Protein 3KHI (pdb70)

Secondary structure (DSSP, 8-state):
---HHHHH-SGGGTT--HHHHHHHH--HHHHHH-EEEE-TT----HHHHHHH---SGGGTTT-GGGGTT-SEEEEESS---HHHHHHHT---SPEEEEHHHHHHHTSSSS--HHHHHHHHHHHTTTSPPP-S--S--GGGHHHHHHHHHH--HHHHHHHHH-TTT-SS-GGGGS-HHHHHHHHHHHHHH-HHHHTTT-HHHHHHHHHHHT--HHHHTT-

Nearest PDB structures (foldseek):
  3khi-assembly1_A  TM=1.002E+00  e=1.077E-37  Klebsiella pneumoniae subsp. pneumoniae MGH 78578
  3dl1-assembly1_A  TM=9.774E-01  e=3.745E-32  Klebsiella pneumoniae subsp. pneumoniae MGH 78578

Sequence (219 aa):
AEPWEQALAIPVLAHLSSTTEQHKLTQAARFLQQKRLVALQGLELTPLHQQARIALFCLPVLELGIEEWLDDGFHEVLIYPAPFGLVHNQRVVQQQGPVVLNWLDIQDSFDDASGFNLVVHEVAHKLDTRNGDRASGVPLIPLREVAGWEHDLHAANNIQDEIDLVGESSAASIDAYAATDPAECFAVLSEYFFSSSAPELFAPRFPALWQQRFCHHFYRQDPLARRRE

Foldseek 3Di:
DAPLVVLCPFALNVLQDPVLSVLLQVLVVLVVQAEEAEDDPDDADPSRSSNLSLLCVLCSVPDPVLVQLERYEYEYQDDPVPVVVVVLQPASYHHYYYDVQCVVLRHLDLGHVSLLSSLSHQQCVVVDGQALDGDDDPVCPVVLNVLLLVVVVQVVQCVPPNQVPGLFHSQLNVHNSNVSSSVSSCQSRPVVSVCVVRVVNNVVSCVVSVHRNVVSVVD

CATH classification: 1.10.472.150 (+1 more: 3.40.390.10)

Structure (mmCIF, N/CA/C/O backbone):
data_3KHI
#
_entry.id   3KHI
#
_cell.length_a   131.190
_cell.length_b   131.190
_cell.length_c   37.120
_cell.angle_alpha   90.000
_cell.angle_beta   90.000
_cell.angle_gamma   90.000
#
_symmetry.space_group_name_H-M   'P 41 21 2'
#
loop_
_entity.id
_entity.type
_entity.pdbx_description
1 polymer 'Putative Metal-dependent Hydrolase'
2 non-polymer 'ZINC ION'
3 non-polymer 'CHLORIDE ION'
4 non-polymer 1,2-ETHANEDIOL
5 water water
#
loop_
_atom_site.group_PDB
_atom_site.id
_atom_site.type_symbol
_atom_site.label_atom_id
_atom_site.label_alt_id
_atom_site.label_comp_id
_atom_site.label_asym_id
_atom_site.label_entity_id
_atom_site.label_seq_id
_atom_site.pdbx_PDB_ins_code
_atom_site.Cartn_x
_atom_site.Cartn_y
_atom_site.Cartn_z
_atom_site.occupancy
_atom_site.B_iso_or_equiv
_atom_site.auth_seq_id
_atom_site.auth_comp_id
_atom_site.auth_asym_id
_atom_site.auth_atom_id
_atom_site.pdbx_PDB_model_num
ATOM 1 N N . ALA A 1 17 ? -37.691 56.272 11.590 1.00 47.39 16 ALA A N 1
ATOM 2 C CA . ALA A 1 17 ? -38.008 56.639 10.181 1.00 46.85 16 ALA A CA 1
ATOM 3 C C . ALA A 1 17 ? -36.800 56.348 9.287 1.00 46.19 16 ALA A C 1
ATOM 4 O O . ALA A 1 17 ? -36.729 55.271 8.703 1.00 49.33 16 ALA A O 1
ATOM 6 N N . GLU A 1 18 ? -35.837 57.263 9.192 1.00 44.14 17 GLU A N 1
ATOM 7 C CA . GLU A 1 18 ? -34.703 57.077 8.265 1.00 41.81 17 GLU A CA 1
ATOM 8 C C . GLU A 1 18 ? -33.601 56.175 8.849 1.00 40.10 17 GLU A C 1
ATOM 9 O O . GLU A 1 18 ? -33.314 56.237 10.040 1.00 40.22 17 GLU A O 1
ATOM 19 N N . PRO A 1 20 ? -29.751 55.317 9.650 1.00 31.17 19 PRO A N 1
ATOM 20 C CA . PRO A 1 20 ? -28.696 56.272 9.980 1.00 29.81 19 PRO A CA 1
ATOM 21 C C . PRO A 1 20 ? -27.481 56.108 9.069 1.00 28.35 19 PRO A C 1
ATOM 22 O O . PRO A 1 20 ? -26.396 55.735 9.524 1.00 29.70 19 PRO A O 1
ATOM 26 N N . TRP A 1 21 ? -27.650 56.383 7.782 1.00 26.93 20 TRP A N 1
ATOM 27 C CA . TRP A 1 21 ? -26.579 56.095 6.817 1.00 26.02 20 TRP A CA 1
ATOM 28 C C . TRP A 1 21 ? -25.279 56.880 7.075 1.00 26.88 20 TRP A C 1
ATOM 29 O O . TRP A 1 21 ? -24.174 56.337 6.928 1.00 24.00 20 TRP A O 1
ATOM 40 N N . GLU A 1 22 ? -25.398 58.164 7.440 1.00 27.01 21 GLU A N 1
ATOM 41 C CA . GLU A 1 22 ? -24.195 59.005 7.560 1.00 27.94 21 GLU A CA 1
ATOM 42 C C . GLU A 1 22 ? -23.313 58.471 8.676 1.00 28.57 21 GLU A C 1
ATOM 43 O O . GLU A 1 22 ? -22.108 58.268 8.489 1.00 26.72 21 GLU A O 1
ATOM 49 N N . GLN A 1 23 ? -23.940 58.207 9.823 1.00 29.73 22 GLN A N 1
ATOM 50 C CA . GLN A 1 23 ? -23.269 57.594 10.958 1.00 30.49 22 GLN A CA 1
ATOM 51 C C . GLN A 1 23 ? -22.709 56.222 10.581 1.00 30.25 22 GLN A C 1
ATOM 52 O O . GLN A 1 23 ? -21.577 55.900 10.918 1.00 31.80 22 GLN A O 1
ATOM 58 N N . ALA A 1 24 ? -23.489 55.419 9.857 1.00 29.77 23 ALA A N 1
ATOM 59 C CA . ALA A 1 24 ? -23.055 54.081 9.440 1.00 26.47 23 ALA A CA 1
ATOM 60 C C . ALA A 1 24 ? -21.709 54.132 8.733 1.00 27.52 23 ALA A C 1
ATOM 61 O O . ALA A 1 24 ? -20.841 53.295 8.995 1.00 27.50 23 ALA A O 1
ATOM 63 N N . LEU A 1 25 ? -21.527 55.139 7.867 1.00 27.59 24 LEU A N 1
ATOM 64 C CA . LEU A 1 25 ? -20.295 55.294 7.082 1.00 28.55 24 LEU A CA 1
ATOM 65 C C . LEU A 1 25 ? -19.046 55.556 7.917 1.00 27.22 24 LEU A C 1
ATOM 66 O O . LEU A 1 25 ? -17.930 55.321 7.445 1.00 24.47 24 LEU A O 1
ATOM 71 N N . ALA A 1 26 ? -19.230 56.051 9.142 1.00 26.94 25 ALA A N 1
ATOM 72 C CA . ALA A 1 26 ? -18.104 56.505 9.963 1.00 28.52 25 ALA A CA 1
ATOM 73 C C . ALA A 1 26 ? -17.438 55.363 10.709 1.00 29.10 25 ALA A C 1
ATOM 74 O O . ALA A 1 26 ? -17.498 55.319 11.934 1.00 29.55 25 ALA A O 1
ATOM 76 N N . ILE A 1 27 ? -16.824 54.451 9.951 1.00 27.01 26 ILE A N 1
ATOM 77 C CA . ILE A 1 27 ? -16.028 53.360 10.475 1.00 26.03 26 ILE A CA 1
ATOM 78 C C . ILE A 1 27 ? -14.763 53.266 9.628 1.00 27.81 26 ILE A C 1
ATOM 79 O O . ILE A 1 27 ? -14.782 53.608 8.443 1.00 26.58 26 ILE A O 1
ATOM 84 N N . PRO A 1 28 ? -13.646 52.798 10.224 1.00 29.44 27 PRO A N 1
ATOM 85 C CA . PRO A 1 28 ? -12.335 52.828 9.576 1.00 31.00 27 PRO A CA 1
ATOM 86 C C . PRO A 1 28 ? -12.255 52.190 8.200 1.00 31.66 27 PRO A C 1
ATOM 87 O O . PRO A 1 28 ? -11.599 52.735 7.311 1.00 28.54 27 PRO A O 1
ATOM 91 N N . VAL A 1 29 ? -12.891 51.035 8.011 1.00 31.40 28 VAL A N 1
ATOM 92 C CA . VAL A 1 29 ? -12.772 50.342 6.723 1.00 29.16 28 VAL A CA 1
ATOM 93 C C . VAL A 1 29 ? -13.383 51.141 5.565 1.00 27.52 28 VAL A C 1
ATOM 94 O O . VAL A 1 29 ? -13.040 50.920 4.393 1.00 27.69 28 VAL A O 1
ATOM 98 N N . LEU A 1 30 ? -14.287 52.053 5.893 1.00 27.09 29 LEU A N 1
ATOM 99 C CA . LEU A 1 30 ? -14.984 52.863 4.888 1.00 27.67 29 LEU A CA 1
ATOM 100 C C . LEU A 1 30 ? -14.426 54.295 4.821 1.00 29.36 29 LEU A C 1
ATOM 101 O O . LEU A 1 30 ? -14.855 55.083 3.992 1.00 27.92 29 LEU A O 1
ATOM 106 N N . ALA A 1 31 ? -13.441 54.602 5.659 1.00 29.64 30 ALA A N 1
ATOM 107 C CA . ALA A 1 31 ? -13.036 55.992 5.905 1.00 30.54 30 ALA A CA 1
ATOM 108 C C . ALA A 1 31 ? -12.363 56.682 4.720 1.00 29.64 30 ALA A C 1
ATOM 109 O O . ALA A 1 31 ? -12.284 57.891 4.700 1.00 31.47 30 ALA A O 1
ATOM 111 N N . HIS A 1 32 ? -11.848 55.928 3.755 1.00 29.63 31 HIS A N 1
ATOM 112 C CA . HIS A 1 32 ? -11.145 56.543 2.641 1.00 29.49 31 HIS A CA 1
ATOM 113 C C . HIS A 1 32 ? -11.967 56.632 1.364 1.00 27.31 31 HIS A C 1
ATOM 114 O O . HIS A 1 32 ? -11.453 57.057 0.352 1.00 24.72 31 HIS A O 1
ATOM 121 N N . LEU A 1 33 ? -13.229 56.211 1.395 1.00 26.66 32 LEU A N 1
ATOM 122 C CA . LEU A 1 33 ? -14.110 56.391 0.248 1.00 25.95 32 LEU A CA 1
ATOM 123 C C . LEU A 1 33 ? -14.300 57.889 -0.016 1.00 26.55 32 LEU A C 1
ATOM 124 O O . LEU A 1 33 ? -14.450 58.676 0.925 1.00 25.77 32 LEU A O 1
ATOM 129 N N . SER A 1 34 ? -14.330 58.277 -1.288 1.00 25.39 33 SER A N 1
ATOM 130 C CA . SER A 1 34 ? -14.665 59.661 -1.661 1.00 24.75 33 SER A CA 1
ATOM 131 C C . SER A 1 34 ? -16.144 59.927 -1.329 1.00 24.62 33 SER A C 1
ATOM 132 O O . SER A 1 34 ? -16.920 58.993 -1.130 1.00 22.36 33 SER A O 1
ATOM 135 N N . SER A 1 35 ? -16.539 61.191 -1.260 1.00 24.45 34 SER A N 1
ATOM 136 C CA . SER A 1 35 ? -17.961 61.515 -1.040 1.00 24.25 34 SER A CA 1
ATOM 137 C C . SER A 1 35 ? -18.840 60.863 -2.127 1.00 23.67 34 SER A C 1
ATOM 138 O O . SER A 1 35 ? -19.903 60.354 -1.807 1.00 22.33 34 SER A O 1
ATOM 141 N N . THR A 1 36 ? -18.408 60.871 -3.397 1.00 22.15 35 THR A N 1
ATOM 142 C CA A THR A 1 36 ? -19.117 60.140 -4.465 0.50 23.55 35 THR A CA 1
ATOM 143 C CA B THR A 1 36 ? -19.191 60.178 -4.425 0.50 23.44 35 THR A CA 1
ATOM 144 C C . THR A 1 36 ? -19.301 58.663 -4.094 1.00 23.04 35 THR A C 1
ATOM 145 O O . THR A 1 36 ? -20.389 58.101 -4.174 1.00 21.35 35 THR A O 1
ATOM 152 N N . GLU A 1 37 ? -18.208 58.025 -3.688 1.00 22.02 36 GLU A N 1
ATOM 153 C CA . GLU A 1 37 ? -18.248 56.601 -3.326 1.00 22.81 36 GLU A CA 1
ATOM 154 C C . GLU A 1 37 ? -19.155 56.317 -2.126 1.00 22.75 36 GLU A C 1
ATOM 155 O O . GLU A 1 37 ? -19.910 55.338 -2.127 1.00 22.29 36 GLU A O 1
ATOM 161 N N . GLN A 1 38 ? -19.112 57.195 -1.131 1.00 24.35 37 GLN A N 1
ATOM 162 C CA . GLN A 1 38 ? -19.972 57.063 0.031 1.00 24.45 37 GLN A CA 1
ATOM 163 C C . GLN A 1 38 ? -21.440 57.141 -0.331 1.00 25.18 37 GLN A C 1
ATOM 164 O O . GLN A 1 38 ? -22.260 56.365 0.209 1.00 23.51 37 GLN A O 1
ATOM 170 N N . HIS A 1 39 ? -21.791 58.064 -1.225 1.00 26.03 38 HIS A N 1
ATOM 171 C CA . HIS A 1 39 ? -23.195 58.187 -1.622 1.00 25.73 38 HIS A CA 1
ATOM 172 C C . HIS A 1 39 ? -23.643 57.012 -2.503 1.00 24.84 38 HIS A C 1
ATOM 173 O O . HIS A 1 39 ? -24.762 56.523 -2.365 1.00 24.03 38 HIS A O 1
ATOM 180 N N . LYS A 1 40 ? -22.764 56.545 -3.383 1.00 23.02 39 LYS A N 1
ATOM 181 C CA . LYS A 1 40 ? -23.062 55.373 -4.193 1.00 23.57 39 LYS A CA 1
ATOM 182 C C . LYS A 1 40 ? -23.169 54.097 -3.326 1.00 24.10 39 LYS A C 1
ATOM 183 O O . LYS A 1 40 ? -24.076 53.288 -3.510 1.00 21.67 39 LYS A O 1
ATOM 189 N N . LEU A 1 41 ? -22.281 53.943 -2.349 1.00 23.29 40 LEU A N 1
ATOM 190 C CA . LEU A 1 41 ? -22.341 52.810 -1.458 1.00 21.73 40 LEU A CA 1
ATOM 191 C C . LEU A 1 41 ? -23.656 52.815 -0.677 1.00 22.50 40 LEU A C 1
ATOM 192 O O . LEU A 1 41 ? -24.265 51.763 -0.484 1.00 22.58 40 LEU A O 1
ATOM 197 N N . THR A 1 42 ? -24.094 54.001 -0.249 1.00 22.38 41 THR A N 1
ATOM 198 C CA . THR A 1 42 ? -25.351 54.152 0.494 1.00 22.26 41 THR A CA 1
ATOM 199 C C . THR A 1 42 ? -26.565 53.713 -0.342 1.00 24.13 41 THR A C 1
ATOM 200 O O . THR A 1 42 ? -27.420 52.983 0.137 1.00 21.68 41 THR A O 1
ATOM 204 N N . GLN A 1 43 ? -26.625 54.123 -1.598 1.00 23.52 42 GLN A N 1
ATOM 205 C CA . GLN A 1 43 ? -27.705 53.665 -2.468 1.00 24.01 42 GLN A CA 1
ATOM 206 C C . GLN A 1 43 ? -27.712 52.145 -2.642 1.00 22.92 42 GLN A C 1
ATOM 207 O O . GLN A 1 43 ? -28.765 51.515 -2.571 1.00 22.08 42 GLN A O 1
ATOM 221 N N . ALA A 1 45 ? -26.411 49.911 -0.644 1.00 20.98 44 ALA A N 1
ATOM 222 C CA . ALA A 1 45 ? -26.694 49.247 0.629 1.00 20.42 44 ALA A CA 1
ATOM 223 C C . ALA A 1 45 ? -28.201 49.299 0.932 1.00 21.90 44 ALA A C 1
ATOM 224 O O . ALA A 1 45 ? -28.780 48.314 1.428 1.00 20.18 44 ALA A O 1
ATOM 226 N N . ALA A 1 46 ? -28.836 50.431 0.605 1.00 21.89 45 ALA A N 1
ATOM 227 C CA . ALA A 1 46 ? -30.293 50.576 0.715 1.00 21.29 45 ALA A CA 1
ATOM 228 C C . ALA A 1 46 ? -31.015 49.545 -0.169 1.00 20.50 45 ALA A C 1
ATOM 229 O O . ALA A 1 46 ? -31.996 48.920 0.248 1.00 19.97 45 ALA A O 1
ATOM 231 N N . ARG A 1 47 ? -30.533 49.368 -1.390 1.00 21.32 46 ARG A N 1
ATOM 232 C CA . ARG A 1 47 ? -31.110 48.374 -2.292 1.00 23.13 46 ARG A CA 1
ATOM 233 C C . ARG A 1 47 ? -30.890 46.950 -1.761 1.00 22.70 46 ARG A C 1
ATOM 234 O O . ARG A 1 47 ? -31.763 46.099 -1.850 1.00 23.28 46 ARG A O 1
ATOM 242 N N . PHE A 1 48 ? -29.703 46.706 -1.228 1.00 20.47 47 PHE A N 1
ATOM 243 C CA . PHE A 1 48 ? -29.381 45.433 -0.595 1.00 20.75 47 PHE A CA 1
ATOM 244 C C . PHE A 1 48 ? -30.432 45.068 0.451 1.00 22.58 47 PHE A C 1
ATOM 245 O O . PHE A 1 48 ? -30.975 43.950 0.461 1.00 23.33 47 PHE A O 1
ATOM 253 N N . LEU A 1 49 ? -30.718 46.013 1.331 1.00 22.41 48 LEU A N 1
ATOM 254 C CA . LEU A 1 49 ? -31.679 45.768 2.406 1.00 23.06 48 LEU A CA 1
ATOM 255 C C . LEU A 1 49 ? -33.114 45.587 1.893 1.00 26.19 48 LEU A C 1
ATOM 256 O O . LEU A 1 49 ? -33.907 44.890 2.524 1.00 21.87 48 LEU A O 1
ATOM 261 N N . GLN A 1 50 ? -33.427 46.176 0.736 1.00 24.10 49 GLN A N 1
ATOM 262 C CA . GLN A 1 50 ? -34.706 45.945 0.076 1.00 26.01 49 GLN A CA 1
ATOM 263 C C . GLN A 1 50 ? -34.798 44.528 -0.440 1.00 25.99 49 GLN A C 1
ATOM 264 O O . GLN A 1 50 ? -35.853 43.946 -0.411 1.00 26.14 49 GLN A O 1
ATOM 270 N N . GLN A 1 51 ? -33.688 43.998 -0.934 1.00 23.93 50 GLN A N 1
ATOM 271 C CA . GLN A 1 51 ? -33.659 42.734 -1.647 1.00 25.26 50 GLN A CA 1
ATOM 272 C C . GLN A 1 51 ? -33.274 41.531 -0.781 1.00 27.08 50 GLN A C 1
ATOM 273 O O . GLN A 1 51 ? -33.553 40.399 -1.143 1.00 26.27 50 GLN A O 1
ATOM 279 N N . LYS A 1 52 ? -32.583 41.757 0.324 1.00 25.18 51 LYS A N 1
ATOM 280 C CA . LYS A 1 52 ? -32.108 40.643 1.154 1.00 24.44 51 LYS A CA 1
ATOM 281 C C . LYS A 1 52 ? -32.476 40.855 2.617 1.00 24.29 51 LYS A C 1
ATOM 282 O O . LYS A 1 52 ? -32.628 41.988 3.073 1.00 29.38 51 LYS A O 1
ATOM 288 N N . ARG A 1 53 ? -32.609 39.771 3.364 1.00 23.73 52 ARG A N 1
ATOM 289 C CA . ARG A 1 53 ? -32.875 39.871 4.795 1.00 25.72 52 ARG A CA 1
ATOM 290 C C . ARG A 1 53 ? -31.625 39.588 5.573 1.00 23.89 52 ARG A C 1
ATOM 291 O O . ARG A 1 53 ? -30.863 38.673 5.225 1.00 22.63 52 ARG A O 1
ATOM 299 N N . LEU A 1 54 ? -31.435 40.354 6.635 1.00 23.15 53 LEU A N 1
ATOM 300 C CA . LEU A 1 54 ? -30.417 40.075 7.634 1.00 23.70 53 LEU A CA 1
ATOM 301 C C . LEU A 1 54 ? -31.152 39.379 8.768 1.00 25.15 53 LEU A C 1
ATOM 302 O O . LEU A 1 54 ? -32.060 39.965 9.364 1.00 28.71 53 LEU A O 1
ATOM 307 N N . VAL A 1 55 ? -30.826 38.116 9.028 1.00 21.54 54 VAL A N 1
ATOM 308 C CA . VAL A 1 55 ? -31.576 37.347 10.027 1.00 19.88 54 VAL A CA 1
ATOM 309 C C . VAL A 1 55 ? -30.690 37.155 11.254 1.00 20.38 54 VAL A C 1
ATOM 310 O O . VAL A 1 55 ? -29.721 36.396 11.214 1.00 20.83 54 VAL A O 1
ATOM 314 N N . ALA A 1 56 ? -31.016 37.868 12.317 1.00 19.94 55 ALA A N 1
ATOM 315 C CA . ALA A 1 56 ? -30.256 37.814 13.563 1.00 21.31 55 ALA A CA 1
ATOM 316 C C . ALA A 1 56 ? -30.804 36.675 14.382 1.00 20.62 55 ALA A C 1
ATOM 317 O O . ALA A 1 56 ? -32.013 36.573 14.570 1.00 24.36 55 ALA A O 1
ATOM 319 N N . LEU A 1 57 ? -29.923 35.818 14.882 1.00 16.98 56 LEU A N 1
ATOM 320 C CA . LEU A 1 57 ? -30.331 34.588 15.510 1.00 16.71 56 LEU A CA 1
ATOM 321 C C . LEU A 1 57 ? -29.960 34.520 16.976 1.00 18.94 56 LEU A C 1
ATOM 322 O O . LEU A 1 57 ? -29.083 35.265 17.435 1.00 17.86 56 LEU A O 1
ATOM 327 N N . GLN A 1 58 ? -30.600 33.584 17.668 1.00 18.73 57 GLN A N 1
ATOM 328 C CA . GLN A 1 58 ? -30.267 33.185 19.047 1.00 21.48 57 GLN A CA 1
ATOM 329 C C . GLN A 1 58 ? -30.367 34.373 20.013 1.00 25.33 57 GLN A C 1
ATOM 330 O O . GLN A 1 58 ? -29.557 34.489 20.929 1.00 25.89 57 GLN A O 1
ATOM 336 N N . GLY A 1 59 ? -31.358 35.238 19.815 1.00 24.01 58 GLY A N 1
ATOM 337 C CA . GLY A 1 59 ? -31.528 36.413 20.652 1.00 25.78 58 GLY A CA 1
ATOM 338 C C . GLY A 1 59 ? -30.744 37.645 20.239 1.00 25.35 58 GLY A C 1
ATOM 339 O O . GLY A 1 59 ? -30.883 38.692 20.853 1.00 28.12 58 GLY A O 1
ATOM 340 N N . LEU A 1 60 ? -29.901 37.554 19.225 1.00 24.05 59 LEU A N 1
ATOM 341 C CA . LEU A 1 60 ? -29.175 38.728 18.793 1.00 23.01 59 LEU A CA 1
ATOM 342 C C . LEU A 1 60 ? -30.162 39.786 18.278 1.00 24.63 59 LEU A C 1
ATOM 343 O O . LEU A 1 60 ? -31.094 39.471 17.560 1.00 25.35 59 LEU A O 1
ATOM 348 N N . GLU A 1 61 ? -29.933 41.036 18.666 1.00 26.43 60 GLU A N 1
ATOM 349 C CA . GLU A 1 61 ? -30.701 42.185 18.215 1.00 28.69 60 GLU A CA 1
ATOM 350 C C . GLU A 1 61 ? -29.756 43.168 17.514 1.00 28.46 60 GLU A C 1
ATOM 351 O O . GLU A 1 61 ? -28.807 43.660 18.106 1.00 30.83 60 GLU A O 1
ATOM 354 N N . LEU A 1 62 ? -30.023 43.435 16.249 1.00 28.86 61 LEU A N 1
ATOM 355 C CA . LEU A 1 62 ? -29.227 44.358 15.462 1.00 29.16 61 LEU A CA 1
ATOM 356 C C . LEU A 1 62 ? -29.997 45.668 15.316 1.00 29.13 61 LEU A C 1
ATOM 357 O O . LEU A 1 62 ? -31.130 45.662 14.863 1.00 30.85 61 LEU A O 1
ATOM 362 N N . THR A 1 63 ? -29.365 46.781 15.674 1.00 28.06 62 THR A N 1
ATOM 363 C CA . THR A 1 63 ? -29.954 48.115 15.495 1.00 28.84 62 THR A CA 1
ATOM 364 C C . THR A 1 63 ? -29.938 48.548 14.023 1.00 27.71 62 THR A C 1
ATOM 365 O O . THR A 1 63 ? -29.210 47.979 13.200 1.00 27.11 62 THR A O 1
ATOM 369 N N . PRO A 1 64 ? -30.718 49.579 13.685 1.00 28.34 63 PRO A N 1
ATOM 370 C CA . PRO A 1 64 ? -30.606 50.129 12.345 1.00 27.21 63 PRO A CA 1
ATOM 371 C C . PRO A 1 64 ? -29.177 50.481 11.967 1.00 26.32 63 PRO A C 1
ATOM 372 O O . PRO A 1 64 ? -28.775 50.237 10.836 1.00 26.21 63 PRO A O 1
ATOM 376 N N . LEU A 1 65 ? -28.406 51.040 12.900 1.00 25.26 64 LEU A N 1
ATOM 377 C CA . LEU A 1 65 ? -27.005 51.345 12.613 1.00 24.97 64 LEU A CA 1
ATOM 378 C C . LEU A 1 65 ? -26.235 50.085 12.231 1.00 25.04 64 LEU A C 1
ATOM 379 O O . LEU A 1 65 ? -25.482 50.077 11.252 1.00 23.33 64 LEU A O 1
ATOM 384 N N . HIS A 1 66 ? -26.418 49.016 13.004 1.00 24.51 65 HIS A N 1
ATOM 385 C CA . HIS A 1 66 ? -25.718 47.767 12.720 1.00 24.01 65 HIS A CA 1
ATOM 386 C C . HIS A 1 66 ? -26.121 47.210 11.337 1.00 23.28 65 HIS A C 1
ATOM 387 O O . HIS A 1 66 ? -25.266 46.763 10.560 1.00 22.08 65 HIS A O 1
ATOM 394 N N . GLN A 1 67 ? -27.425 47.233 11.067 1.00 21.01 66 GLN A N 1
ATOM 395 C CA A GLN A 1 67 ? -27.990 46.729 9.808 0.50 22.41 66 GLN A CA 1
ATOM 396 C CA B GLN A 1 67 ? -27.954 46.710 9.809 0.50 22.36 66 GLN A CA 1
ATOM 397 C C . GLN A 1 67 ? -27.416 47.500 8.630 1.00 22.05 66 GLN A C 1
ATOM 398 O O . GLN A 1 67 ? -27.045 46.910 7.627 1.00 20.69 66 GLN A O 1
ATOM 409 N N . ALA A 1 68 ? -27.350 48.830 8.780 1.00 22.23 67 ALA A N 1
ATOM 410 C CA . ALA A 1 68 ? -26.806 49.716 7.746 1.00 22.25 67 ALA A CA 1
ATOM 411 C C . ALA A 1 68 ? -25.344 49.414 7.452 1.00 22.18 67 ALA A C 1
ATOM 412 O O . ALA A 1 68 ? -24.912 49.305 6.281 1.00 20.51 67 ALA A O 1
ATOM 414 N N . ARG A 1 69 ? -24.572 49.240 8.519 1.00 22.89 68 ARG A N 1
ATOM 415 C CA . ARG A 1 69 ? -23.165 48.919 8.366 1.00 20.86 68 ARG A CA 1
ATOM 416 C C . ARG A 1 69 ? -22.934 47.561 7.736 1.00 22.75 68 ARG A C 1
ATOM 417 O O . ARG A 1 69 ? -22.049 47.413 6.916 1.00 21.46 68 ARG A O 1
ATOM 425 N N . ILE A 1 70 ? -23.711 46.566 8.151 1.00 21.52 69 ILE A N 1
ATOM 426 C CA . ILE A 1 70 ? -23.565 45.249 7.563 1.00 20.96 69 ILE A CA 1
ATOM 427 C C . ILE A 1 70 ? -23.853 45.323 6.043 1.00 20.57 69 ILE A C 1
ATOM 428 O O . ILE A 1 70 ? -23.103 44.768 5.238 1.00 18.48 69 ILE A O 1
ATOM 433 N N . ALA A 1 71 ? -24.932 46.008 5.659 1.00 19.57 70 ALA A N 1
ATOM 434 C CA . ALA A 1 71 ? -25.253 46.187 4.233 1.00 18.82 70 ALA A CA 1
ATOM 435 C C . ALA A 1 71 ? -24.127 46.851 3.451 1.00 20.00 70 ALA A C 1
ATOM 436 O O . ALA A 1 71 ? -23.764 46.445 2.319 1.00 19.96 70 ALA A O 1
ATOM 446 N N . LEU A 1 73 ? -20.958 46.852 4.216 1.00 20.35 72 LEU A N 1
ATOM 447 C CA . LEU A 1 73 ? -19.834 45.919 4.054 1.00 19.86 72 LEU A CA 1
ATOM 448 C C . LEU A 1 73 ? -20.044 44.906 2.947 1.00 20.51 72 LEU A C 1
ATOM 449 O O . LEU A 1 73 ? -19.095 44.549 2.238 1.00 21.48 72 LEU A O 1
ATOM 454 N N . PHE A 1 74 ? -21.276 44.438 2.786 1.00 18.52 73 PHE A N 1
ATOM 455 C CA . PHE A 1 74 ? -21.586 43.502 1.715 1.00 20.65 73 PHE A CA 1
ATOM 456 C C . PHE A 1 74 ? -21.406 44.194 0.362 1.00 20.57 73 PHE A C 1
ATOM 457 O O . PHE A 1 74 ? -20.972 43.585 -0.617 1.00 21.19 73 PHE A O 1
ATOM 465 N N . CYS A 1 75 ? -21.790 45.465 0.314 1.00 19.69 74 CYS A N 1
ATOM 466 C CA . CYS A 1 75 ? -21.741 46.208 -0.925 1.00 19.52 74 CYS A CA 1
ATOM 467 C C . CYS A 1 75 ? -20.347 46.708 -1.331 1.00 19.06 74 CYS A C 1
ATOM 468 O O . CYS A 1 75 ? -20.079 46.920 -2.504 1.00 19.92 74 CYS A O 1
ATOM 471 N N . LEU A 1 76 ? -19.464 46.864 -0.376 1.00 22.09 75 LEU A N 1
ATOM 472 C CA . LEU A 1 76 ? -18.118 47.391 -0.662 1.00 20.53 75 LEU A CA 1
ATOM 473 C C . LEU A 1 76 ? -17.382 46.620 -1.762 1.00 20.86 75 LEU A C 1
ATOM 474 O O . LEU A 1 76 ? -16.916 47.217 -2.726 1.00 20.61 75 LEU A O 1
ATOM 479 N N . PRO A 1 77 ? -17.288 45.282 -1.657 1.00 21.94 76 PRO A N 1
ATOM 480 C CA . PRO A 1 77 ? -16.523 44.619 -2.735 1.00 21.93 76 PRO A CA 1
ATOM 481 C C . PRO A 1 77 ? -17.204 44.696 -4.085 1.00 21.33 76 PRO A C 1
ATOM 482 O O . PRO A 1 77 ? -16.553 44.510 -5.106 1.00 22.42 76 PRO A O 1
ATOM 486 N N . VAL A 1 78 ? -18.510 44.948 -4.114 1.00 20.30 77 VAL A N 1
ATOM 487 C CA . VAL A 1 78 ? -19.207 45.023 -5.396 1.00 18.84 77 VAL A CA 1
ATOM 488 C C . VAL A 1 78 ? -19.607 46.471 -5.774 1.00 22.93 77 VAL A C 1
ATOM 489 O O . VAL A 1 78 ? -20.490 46.694 -6.635 1.00 20.39 77 VAL A O 1
ATOM 493 N N . LEU A 1 79 ? -18.972 47.450 -5.130 1.00 20.67 78 LEU A N 1
ATOM 494 C CA . LEU A 1 79 ? -19.301 48.855 -5.373 1.00 22.29 78 LEU A CA 1
ATOM 495 C C . LEU A 1 79 ? -19.240 49.227 -6.858 1.00 25.89 78 LEU A C 1
ATOM 496 O O . LEU A 1 79 ? -20.102 49.944 -7.343 1.00 23.79 78 LEU A O 1
ATOM 501 N N . GLU A 1 80 ? -18.218 48.737 -7.565 1.00 25.17 79 GLU A N 1
ATOM 502 C CA . GLU A 1 80 ? -18.062 48.993 -8.983 1.00 24.42 79 GLU A CA 1
ATOM 503 C C . GLU A 1 80 ? -18.397 47.790 -9.859 1.00 27.31 79 GLU A C 1
ATOM 504 O O . GLU A 1 80 ? -18.152 47.820 -11.052 1.00 29.21 79 GLU A O 1
ATOM 510 N N . LEU A 1 81 ? -18.970 46.740 -9.287 1.00 27.33 80 LEU A N 1
ATOM 511 C CA . LEU A 1 81 ? -19.418 45.588 -10.050 1.00 26.50 80 LEU A CA 1
ATOM 512 C C . LEU A 1 81 ? -20.939 45.579 -10.183 1.00 28.30 80 LEU A C 1
ATOM 513 O O . LEU A 1 81 ? -21.466 45.208 -11.231 1.00 27.73 80 LEU A O 1
ATOM 518 N N . GLY A 1 82 ? -21.642 45.935 -9.107 1.00 27.54 81 GLY A N 1
ATOM 519 C CA . GLY A 1 82 ? -23.102 45.978 -9.102 1.00 28.24 81 GLY A CA 1
ATOM 520 C C . GLY A 1 82 ? -23.717 44.962 -8.155 1.00 27.01 81 GLY A C 1
ATOM 521 O O . GLY A 1 82 ? -23.170 43.878 -7.924 1.00 24.69 81 GLY A O 1
ATOM 522 N N . ILE A 1 83 ? -24.883 45.301 -7.630 1.00 25.84 82 ILE A N 1
ATOM 523 C CA . ILE A 1 83 ? -25.563 44.453 -6.671 1.00 26.52 82 ILE A CA 1
ATOM 524 C C . ILE A 1 83 ? -25.876 43.055 -7.198 1.00 25.18 82 ILE A C 1
ATOM 525 O O . ILE A 1 83 ? -26.031 42.116 -6.409 1.00 25.17 82 ILE A O 1
ATOM 530 N N . GLU A 1 84 ? -25.951 42.895 -8.524 1.00 25.13 83 GLU A N 1
ATOM 531 C CA A GLU A 1 84 ? -26.322 41.594 -9.099 0.50 23.54 83 GLU A CA 1
ATOM 532 C CA B GLU A 1 84 ? -26.299 41.607 -9.145 0.50 23.55 83 GLU A CA 1
ATOM 533 C C . GLU A 1 84 ? -25.228 40.552 -8.888 1.00 22.45 83 GLU A C 1
ATOM 534 O O . GLU A 1 84 ? -25.493 39.347 -8.963 1.00 21.57 83 GLU A O 1
ATOM 545 N N . TRP A 1 85 ? -24.000 41.003 -8.601 1.00 20.18 84 TRP A N 1
ATOM 546 C CA . TRP A 1 85 ? -22.932 40.077 -8.262 1.00 20.85 84 TRP A CA 1
ATOM 547 C C . TRP A 1 85 ? -23.154 39.362 -6.908 1.00 21.15 84 TRP A C 1
ATOM 548 O O . TRP A 1 85 ? -22.479 38.379 -6.615 1.00 22.83 84 TRP A O 1
ATOM 559 N N . LEU A 1 86 ? -24.100 39.847 -6.122 1.00 21.75 85 LEU A N 1
ATOM 560 C CA . LEU A 1 86 ? -24.548 39.187 -4.887 1.00 22.09 85 LEU A CA 1
ATOM 561 C C . LEU A 1 86 ? -25.833 38.344 -5.051 1.00 25.26 85 LEU A C 1
ATOM 562 O O . LEU A 1 86 ? -26.480 37.999 -4.047 1.00 20.60 85 LEU A O 1
ATOM 567 N N . ASP A 1 87 ? -26.206 37.997 -6.299 1.00 25.27 86 ASP A N 1
ATOM 568 C CA A ASP A 1 87 ? -27.409 37.208 -6.622 0.50 27.59 86 ASP A CA 1
ATOM 569 C CA B ASP A 1 87 ? -27.458 37.250 -6.493 0.50 26.20 86 ASP A CA 1
ATOM 570 C C . ASP A 1 87 ? -27.332 35.761 -6.153 1.00 27.07 86 ASP A C 1
ATOM 571 O O . ASP A 1 87 ? -28.287 35.025 -6.260 1.00 29.26 86 ASP A O 1
ATOM 580 N N . GLY A 1 88 ? -26.179 35.328 -5.679 1.00 28.25 87 GLY A N 1
ATOM 581 C CA . GLY A 1 88 ? -26.043 33.961 -5.240 1.00 28.50 87 GLY A CA 1
ATOM 582 C C . GLY A 1 88 ? -26.601 33.674 -3.838 1.00 30.58 87 GLY A C 1
ATOM 583 O O . GLY A 1 88 ? -26.427 32.555 -3.335 1.00 33.73 87 GLY A O 1
ATOM 584 N N . PHE A 1 89 ? -27.232 34.663 -3.207 1.00 26.70 88 PHE A N 1
ATOM 585 C CA . PHE A 1 89 ? -27.877 34.473 -1.895 1.00 24.05 88 PHE A CA 1
ATOM 586 C C . PHE A 1 89 ? -29.006 35.466 -1.702 1.00 23.51 88 PHE A C 1
ATOM 587 O O . PHE A 1 89 ? -28.971 36.568 -2.234 1.00 24.72 88 PHE A O 1
ATOM 595 N N . HIS A 1 90 ? -30.007 35.063 -0.917 1.00 23.92 89 HIS A N 1
ATOM 596 C CA . HIS A 1 90 ? -31.199 35.869 -0.634 1.00 25.57 89 HIS A CA 1
ATOM 597 C C . HIS A 1 90 ? -31.199 36.403 0.811 1.00 24.31 89 HIS A C 1
ATOM 598 O O . HIS A 1 90 ? -31.911 37.372 1.140 1.00 23.07 89 HIS A O 1
ATOM 605 N N . GLU A 1 91 ? -30.465 35.712 1.686 1.00 22.46 90 GLU A N 1
ATOM 606 C CA . GLU A 1 91 ? -30.483 35.967 3.143 1.00 22.10 90 GLU A CA 1
ATOM 607 C C . GLU A 1 91 ? -29.080 35.908 3.703 1.00 18.77 90 GLU A C 1
ATOM 608 O O . GLU A 1 91 ? -28.202 35.209 3.170 1.00 18.89 90 GLU A O 1
ATOM 614 N N . VAL A 1 92 ? -28.902 36.585 4.829 1.00 19.71 91 VAL A N 1
ATOM 615 C CA . VAL A 1 92 ? -27.694 36.487 5.608 1.00 17.75 91 VAL A CA 1
ATOM 616 C C . VAL A 1 92 ? -28.109 36.064 7.039 1.00 18.20 91 VAL A C 1
ATOM 617 O O . VAL A 1 92 ? -28.951 36.707 7.662 1.00 22.88 91 VAL A O 1
ATOM 621 N N . LEU A 1 93 ? -27.516 34.996 7.533 1.00 17.02 92 LEU A N 1
ATOM 622 C CA . LEU A 1 93 ? -27.776 34.515 8.896 1.00 19.43 92 LEU A CA 1
ATOM 623 C C . LEU A 1 93 ? -26.653 35.013 9.810 1.00 22.19 92 LEU A C 1
ATOM 624 O O . LEU A 1 93 ? -25.471 34.835 9.508 1.00 23.29 92 LEU A O 1
ATOM 629 N N . ILE A 1 94 ? -27.027 35.678 10.899 1.00 19.47 93 ILE A N 1
ATOM 630 C CA . ILE A 1 94 ? -26.067 36.249 11.810 1.00 19.56 93 ILE A CA 1
ATOM 631 C C . ILE A 1 94 ? -26.249 35.716 13.223 1.00 18.93 93 ILE A C 1
ATOM 632 O O . ILE A 1 94 ? -27.271 35.947 13.891 1.00 19.53 93 ILE A O 1
ATOM 637 N N . TYR A 1 95 ? -25.236 34.975 13.644 1.00 19.48 94 TYR A N 1
ATOM 638 C CA . TYR A 1 95 ? -25.160 34.402 14.969 1.00 18.13 94 TYR A CA 1
ATOM 639 C C . TYR A 1 95 ? -24.486 35.413 15.900 1.00 20.60 94 TYR A C 1
ATOM 640 O O . TYR A 1 95 ? -23.726 36.262 15.436 1.00 21.06 94 TYR A O 1
ATOM 649 N N . PRO A 1 96 ? -24.762 35.329 17.209 1.00 20.65 95 PRO A N 1
ATOM 650 C CA . PRO A 1 96 ? -24.043 36.221 18.115 1.00 23.70 95 PRO A CA 1
ATOM 651 C C . PRO A 1 96 ? -22.522 36.054 18.032 1.00 23.31 95 PRO A C 1
ATOM 652 O O . PRO A 1 96 ? -21.784 37.048 18.039 1.00 27.58 95 PRO A O 1
ATOM 656 N N . ALA A 1 97 ? -22.076 34.806 17.912 1.00 22.74 96 ALA A N 1
ATOM 657 C CA . ALA A 1 97 ? -20.687 34.478 18.126 1.00 25.42 96 ALA A CA 1
ATOM 658 C C . ALA A 1 97 ? -20.208 33.366 17.221 1.00 27.21 96 ALA A C 1
ATOM 659 O O . ALA A 1 97 ? -21.009 32.604 16.676 1.00 26.62 96 ALA A O 1
ATOM 661 N N . PRO A 1 98 ? -18.885 33.284 17.025 1.00 30.49 97 PRO A N 1
ATOM 662 C CA . PRO A 1 98 ? -18.337 32.174 16.262 1.00 34.13 97 PRO A CA 1
ATOM 663 C C . PRO A 1 98 ? -18.593 30.838 16.965 1.00 36.61 97 PRO A C 1
ATOM 664 O O . PRO A 1 98 ? -18.774 30.813 18.176 1.00 35.06 97 PRO A O 1
ATOM 668 N N . PHE A 1 99 ? -18.619 29.758 16.198 1.00 40.17 98 PHE A N 1
ATOM 669 C CA . PHE A 1 99 ? -18.874 28.424 16.716 1.00 45.91 98 PHE A CA 1
ATOM 670 C C . PHE A 1 99 ? -17.643 27.812 17.377 1.00 47.72 98 PHE A C 1
ATOM 671 O O . PHE A 1 99 ? -16.719 27.375 16.695 1.00 48.79 98 PHE A O 1
ATOM 679 N N . GLY A 1 110 ? -10.891 26.404 10.777 1.00 71.93 109 GLY A N 1
ATOM 680 C CA . GLY A 1 110 ? -11.576 26.511 9.491 1.00 72.01 109 GLY A CA 1
ATOM 681 C C . GLY A 1 110 ? -11.446 25.249 8.648 1.00 72.07 109 GLY A C 1
ATOM 682 O O . GLY A 1 110 ? -11.375 25.322 7.409 1.00 70.65 109 GLY A O 1
ATOM 683 N N . LEU A 1 111 ? -11.414 24.095 9.327 1.00 71.55 110 LEU A N 1
ATOM 684 C CA . LEU A 1 111 ? -11.328 22.784 8.672 1.00 70.16 110 LEU A CA 1
ATOM 685 C C . LEU A 1 111 ? -12.672 22.447 8.022 1.00 68.71 110 LEU A C 1
ATOM 686 O O . LEU A 1 111 ? -12.729 22.087 6.837 1.00 69.58 110 LEU A O 1
ATOM 688 N N . VAL A 1 112 ? -13.749 22.572 8.800 1.00 65.99 111 VAL A N 1
ATOM 689 C CA . VAL A 1 112 ? -15.107 22.417 8.267 1.00 63.44 111 VAL A CA 1
ATOM 690 C C . VAL A 1 112 ? -15.492 23.624 7.380 1.00 60.03 111 VAL A C 1
ATOM 691 O O . VAL A 1 112 ? -16.215 23.438 6.403 1.00 56.83 111 VAL A O 1
ATOM 695 N N . HIS A 1 113 ? -14.994 24.832 7.696 1.00 57.92 112 HIS A N 1
ATOM 696 C CA . HIS A 1 113 ? -15.280 26.033 6.865 1.00 56.44 112 HIS A CA 1
ATOM 697 C C . HIS A 1 113 ? -14.939 25.756 5.401 1.00 54.41 112 HIS A C 1
ATOM 698 O O . HIS A 1 113 ? -15.805 25.849 4.518 1.00 52.12 112 HIS A O 1
ATOM 705 N N . ASN A 1 114 ? -13.677 25.407 5.156 1.00 54.47 113 ASN A N 1
ATOM 706 C CA . ASN A 1 114 ? -13.192 25.195 3.784 1.00 55.61 113 ASN A CA 1
ATOM 707 C C . ASN A 1 114 ? -13.833 23.973 3.097 1.00 55.55 113 ASN A C 1
ATOM 708 O O . ASN A 1 114 ? -14.042 23.988 1.869 1.00 53.18 113 ASN A O 1
ATOM 713 N N . GLN A 1 115 ? -14.122 22.926 3.886 1.00 55.37 114 GLN A N 1
ATOM 714 C CA . GLN A 1 115 ? -14.899 21.767 3.413 1.00 55.37 114 GLN A CA 1
ATOM 715 C C . GLN A 1 115 ? -16.253 22.240 2.868 1.00 55.30 114 GLN A C 1
ATOM 716 O O . GLN A 1 115 ? -16.633 21.880 1.742 1.00 54.38 114 GLN A O 1
ATOM 718 N N . ARG A 1 116 ? -16.964 23.049 3.666 1.00 54.19 115 ARG A N 1
ATOM 719 C CA . ARG A 1 116 ? -18.220 23.693 3.227 1.00 53.94 115 ARG A CA 1
ATOM 720 C C . ARG A 1 116 ? -18.011 24.537 1.959 1.00 52.77 115 ARG A C 1
ATOM 721 O O . ARG A 1 116 ? -18.794 24.427 1.005 1.00 49.44 115 ARG A O 1
ATOM 723 N N . VAL A 1 117 ? -16.941 25.343 1.942 1.00 52.22 116 VAL A N 1
ATOM 724 C CA . VAL A 1 117 ? -16.660 26.253 0.809 1.00 52.14 116 VAL A CA 1
ATOM 725 C C . VAL A 1 117 ? -16.588 25.516 -0.553 1.00 55.42 116 VAL A C 1
ATOM 726 O O . VAL A 1 117 ? -17.182 25.963 -1.554 1.00 55.12 116 VAL A O 1
ATOM 730 N N . VAL A 1 118 ? -15.888 24.384 -0.579 1.00 56.55 117 VAL A N 1
ATOM 731 C CA . VAL A 1 118 ? -15.634 23.657 -1.835 1.00 58.88 117 VAL A CA 1
ATOM 732 C C . VAL A 1 118 ? -16.706 22.586 -2.179 1.00 61.47 117 VAL A C 1
ATOM 733 O O . VAL A 1 118 ? -16.451 21.685 -2.983 1.00 62.42 117 VAL A O 1
ATOM 737 N N . GLN A 1 119 ? -17.901 22.693 -1.592 1.00 62.89 118 GLN A N 1
ATOM 738 C CA . GLN A 1 119 ? -18.986 21.735 -1.856 1.00 63.78 118 GLN A CA 1
ATOM 739 C C . GLN A 1 119 ? -19.581 21.921 -3.251 1.00 63.44 118 GLN A C 1
ATOM 740 O O . GLN A 1 119 ? -20.240 22.922 -3.520 1.00 62.91 118 GLN A O 1
ATOM 746 N N . GLN A 1 125 ? -24.491 26.477 -2.360 1.00 68.39 124 GLN A N 1
ATOM 747 C CA . GLN A 1 125 ? -23.830 27.545 -3.110 1.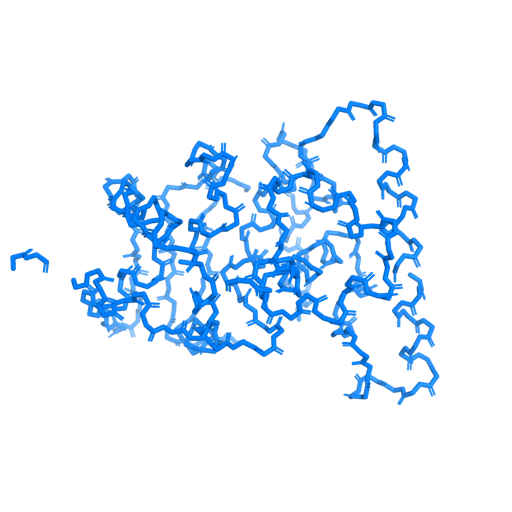00 68.21 124 GLN A CA 1
ATOM 748 C C . GLN A 1 125 ? -24.804 28.723 -3.324 1.00 66.22 124 GLN A C 1
ATOM 749 O O . GLN A 1 125 ? -24.379 29.885 -3.489 1.00 66.64 124 GLN A O 1
ATOM 755 N N . GLN A 1 126 ? -26.101 28.401 -3.328 1.00 62.67 125 GLN A N 1
ATOM 756 C CA . GLN A 1 126 ? -27.184 29.388 -3.210 1.00 58.93 125 GLN A CA 1
ATOM 757 C C . GLN A 1 126 ? -27.512 29.669 -1.737 1.00 52.19 125 GLN A C 1
ATOM 758 O O . GLN A 1 126 ? -28.469 30.404 -1.409 1.00 49.26 125 GLN A O 1
ATOM 764 N N . GLY A 1 127 ? -26.722 29.073 -0.848 1.00 45.96 126 GLY A N 1
ATOM 765 C CA . GLY A 1 127 ? -27.083 29.019 0.559 1.00 39.78 126 GLY A CA 1
ATOM 766 C C . GLY A 1 127 ? -26.919 30.410 1.094 1.00 33.68 126 GLY A C 1
ATOM 767 O O . GLY A 1 127 ? -26.216 31.224 0.482 1.00 28.42 126 GLY A O 1
ATOM 768 N N . PRO A 1 128 ? -27.560 30.692 2.231 1.00 27.23 127 PRO A N 1
ATOM 769 C CA . PRO A 1 128 ? -27.360 31.990 2.858 1.00 24.13 127 PRO A CA 1
ATOM 770 C C . PRO A 1 128 ? -25.885 32.191 3.212 1.00 20.59 127 PRO A C 1
ATOM 771 O O . PRO A 1 128 ? -25.142 31.223 3.393 1.00 21.73 127 PRO A O 1
ATOM 775 N N . VAL A 1 129 ? -25.462 33.428 3.232 1.00 21.63 128 VAL A N 1
ATOM 776 C CA . VAL A 1 129 ? -24.184 33.769 3.814 1.00 23.00 128 VAL A CA 1
ATOM 777 C C . VAL A 1 129 ? -24.350 33.696 5.365 1.00 23.20 128 VAL A C 1
ATOM 778 O O . VAL A 1 129 ? -25.325 34.189 5.921 1.00 20.29 128 VAL A O 1
ATOM 782 N N . VAL A 1 130 ? -23.388 33.092 6.023 1.00 20.48 129 VAL A N 1
ATOM 783 C CA . VAL A 1 130 ? -23.444 32.916 7.483 1.00 21.79 129 VAL A CA 1
ATOM 784 C C . VAL A 1 130 ? -22.310 33.736 8.097 1.00 24.43 129 VAL A C 1
ATOM 785 O O . VAL A 1 130 ? -21.157 33.647 7.662 1.00 22.97 129 VAL A O 1
ATOM 789 N N . LEU A 1 131 ? -22.676 34.583 9.049 1.00 21.20 130 LEU A N 1
ATOM 790 C CA . LEU A 1 131 ? -21.758 35.461 9.746 1.00 22.57 130 LEU A CA 1
ATOM 791 C C . LEU A 1 131 ? -22.015 35.351 11.267 1.00 24.09 130 LEU A C 1
ATOM 792 O O . LEU A 1 131 ? -22.985 34.715 11.717 1.00 19.81 130 LEU A O 1
ATOM 797 N N . ASN A 1 132 ? -21.145 35.990 12.041 1.00 22.52 131 ASN A N 1
ATOM 798 C CA . ASN A 1 132 ? -21.418 36.236 13.450 1.00 21.87 131 ASN A CA 1
ATOM 799 C C . ASN A 1 132 ? -21.046 37.659 13.806 1.00 22.87 131 ASN A C 1
ATOM 800 O O . ASN A 1 132 ? -20.146 38.275 13.171 1.00 21.10 131 ASN A O 1
ATOM 805 N N . TRP A 1 133 ? -21.735 38.160 14.824 1.00 21.79 132 TRP A N 1
ATOM 806 C CA . TRP A 1 133 ? -21.679 39.555 15.186 1.00 25.53 132 TRP A CA 1
ATOM 807 C C . TRP A 1 133 ? -20.305 39.996 15.736 1.00 23.92 132 TRP A C 1
ATOM 808 O O . TRP A 1 133 ? -19.837 41.084 15.401 1.00 23.44 132 TRP A O 1
ATOM 819 N N . LEU A 1 134 ? -19.659 39.137 16.512 1.00 24.10 133 LEU A N 1
ATOM 820 C CA . LEU A 1 134 ? -18.328 39.436 17.079 1.00 26.05 133 LEU A CA 1
ATOM 821 C C . LEU A 1 134 ? -17.347 39.729 15.935 1.00 26.22 133 LEU A C 1
ATOM 822 O O . LEU A 1 134 ? -16.635 40.727 15.956 1.00 23.29 133 LEU A O 1
ATOM 827 N N . ASP A 1 135 ? -17.336 38.860 14.924 1.00 24.69 134 ASP A N 1
ATOM 828 C CA . ASP A 1 135 ? -16.452 39.051 13.778 1.00 24.08 134 ASP A CA 1
ATOM 829 C C . ASP A 1 135 ? -16.879 40.210 12.867 1.00 26.07 134 ASP A C 1
ATOM 830 O O . ASP A 1 135 ? -16.020 40.886 12.286 1.00 26.98 134 ASP A O 1
ATOM 835 N N . ILE A 1 136 ? -18.184 40.458 12.738 1.00 23.25 135 ILE A N 1
ATOM 836 C CA . ILE A 1 136 ? -18.663 41.630 11.981 1.00 24.12 135 ILE A CA 1
ATOM 837 C C . ILE A 1 136 ? -18.089 42.901 12.602 1.00 26.59 135 ILE A C 1
ATOM 838 O O . ILE A 1 136 ? -17.542 43.764 11.891 1.00 28.41 135 ILE A O 1
ATOM 843 N N . GLN A 1 137 ? -18.206 43.032 13.921 1.00 26.76 136 GLN A N 1
ATOM 844 C CA . GLN A 1 137 ? -17.694 44.213 14.607 1.00 31.48 136 GLN A CA 1
ATOM 845 C C . GLN A 1 137 ? -16.208 44.452 14.360 1.00 35.01 136 GLN A C 1
ATOM 846 O O . GLN A 1 137 ? -15.798 45.579 14.064 1.00 32.87 136 GLN A O 1
ATOM 852 N N . ASP A 1 138 ? -15.404 43.396 14.429 1.00 36.40 137 ASP A N 1
ATOM 853 C CA . ASP A 1 138 ? -14.023 43.484 13.930 1.00 38.03 137 ASP A CA 1
ATOM 854 C C . ASP A 1 138 ? -13.919 43.923 12.463 1.00 39.09 137 ASP A C 1
ATOM 855 O O . ASP A 1 138 ? -12.991 44.622 12.083 1.00 41.47 137 ASP A O 1
ATOM 860 N N . SER A 1 139 ? -14.860 43.517 11.640 1.00 38.00 138 SER A N 1
ATOM 861 C CA . SER A 1 139 ? -14.823 43.869 10.216 1.00 38.13 138 SER A CA 1
ATOM 862 C C . SER A 1 139 ? -14.972 45.394 9.927 1.00 41.47 138 SER A C 1
ATOM 863 O O . SER A 1 139 ? -14.679 45.846 8.800 1.00 36.53 138 SER A O 1
ATOM 866 N N . PHE A 1 140 ? -15.365 46.176 10.943 1.00 39.14 139 PHE A N 1
ATOM 867 C CA . PHE A 1 140 ? -15.485 47.635 10.804 1.00 41.54 139 PHE A CA 1
ATOM 868 C C . PHE A 1 140 ? -14.121 48.349 10.804 1.00 42.61 139 PHE A C 1
ATOM 869 O O . PHE A 1 140 ? -13.955 49.370 10.127 1.00 39.11 139 PHE A O 1
ATOM 877 N 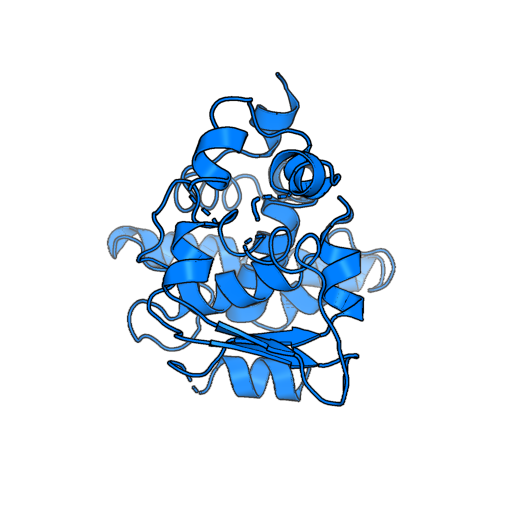N . ASP A 1 141 ? -13.154 47.800 11.544 1.00 43.92 140 ASP A N 1
ATOM 878 C CA A ASP A 1 141 ? -11.809 48.378 11.641 0.50 45.05 140 ASP A CA 1
ATOM 879 C CA B ASP A 1 141 ? -11.830 48.429 11.635 0.50 45.83 140 ASP A CA 1
ATOM 880 C C . ASP A 1 141 ? -10.978 48.187 10.367 1.00 46.21 140 ASP A C 1
ATOM 881 O O . ASP A 1 141 ? -11.415 47.522 9.408 1.00 47.13 140 ASP A O 1
ATOM 890 N N . ALA A 1 142 ? -9.780 48.769 10.337 1.00 49.06 141 ALA A N 1
ATOM 891 C CA . ALA A 1 142 ? -8.903 48.637 9.163 1.00 49.66 141 ALA A CA 1
ATOM 892 C C . ALA A 1 142 ? -7.693 47.744 9.466 1.00 47.22 141 ALA A C 1
ATOM 893 O O . ALA A 1 142 ? -6.562 48.135 9.220 1.00 47.39 141 ALA A O 1
ATOM 895 N N . SER A 1 143 ? -7.958 46.518 9.931 1.00 45.08 142 SER A N 1
ATOM 896 C CA . SER A 1 143 ? -6.922 45.630 10.456 1.00 43.29 142 SER A CA 1
ATOM 897 C C . SER A 1 143 ? -6.377 44.556 9.500 1.00 41.55 142 SER A C 1
ATOM 898 O O . SER A 1 143 ? -5.406 43.870 9.817 1.00 44.16 142 SER A O 1
ATOM 901 N N . GLY A 1 144 ? -6.988 44.380 8.343 1.00 38.74 143 GLY A N 1
ATOM 902 C CA . GLY A 1 144 ? -6.697 43.206 7.541 1.00 36.06 143 GLY A CA 1
ATOM 903 C C . GLY A 1 144 ? -7.832 42.195 7.593 1.00 36.70 143 GLY A C 1
ATOM 904 O O . GLY A 1 144 ? -8.049 41.497 6.627 1.00 37.60 143 GLY A O 1
ATOM 905 N N . PHE A 1 145 ? -8.560 42.119 8.709 1.00 33.61 144 PHE A N 1
ATOM 906 C CA . PHE A 1 145 ? -9.600 41.102 8.864 1.00 30.24 144 PHE A CA 1
ATOM 907 C C . PHE A 1 145 ? -10.972 41.654 8.468 1.00 27.63 144 PHE A C 1
ATOM 908 O O . PHE A 1 145 ? -11.389 42.682 8.968 1.00 24.65 144 PHE A O 1
ATOM 916 N N . ASN A 1 146 ? -11.699 40.938 7.615 1.00 26.14 145 ASN A N 1
ATOM 917 C CA . ASN A 1 146 ? -13.062 41.358 7.266 1.00 21.96 145 ASN A CA 1
ATOM 918 C C . ASN A 1 146 ? -13.873 40.154 6.827 1.00 20.51 145 ASN A C 1
ATOM 919 O O . ASN A 1 146 ? -13.800 39.734 5.683 1.00 19.64 145 ASN A O 1
ATOM 924 N N . LEU A 1 147 ? -14.674 39.628 7.739 1.00 20.86 146 LEU A N 1
ATOM 925 C CA . LEU A 1 147 ? -15.428 38.408 7.504 1.00 22.48 146 LEU A CA 1
ATOM 926 C C . LEU A 1 147 ? -16.455 38.591 6.372 1.00 19.59 146 LEU A C 1
ATOM 927 O O . LEU A 1 147 ? -16.710 37.659 5.607 1.00 19.14 146 LEU A O 1
ATOM 932 N N . VAL A 1 148 ? -17.042 39.779 6.285 1.00 18.85 147 VAL A N 1
ATOM 933 C CA . VAL A 1 148 ? -18.063 40.044 5.246 1.00 20.97 147 VAL A CA 1
ATOM 934 C C . VAL A 1 148 ? -17.438 39.974 3.870 1.00 21.11 147 VAL A C 1
ATOM 935 O O . VAL A 1 148 ? -17.921 39.250 3.002 1.00 20.40 147 VAL A O 1
ATOM 939 N N . VAL A 1 149 ? -16.328 40.679 3.702 1.00 21.60 148 VAL A N 1
ATOM 940 C CA . VAL A 1 149 ? -15.580 40.628 2.451 1.00 21.71 148 VAL A CA 1
ATOM 941 C C . VAL A 1 149 ? -15.097 39.226 2.119 1.00 20.87 148 VAL A C 1
ATOM 942 O O . VAL A 1 149 ? -15.184 38.804 0.961 1.00 18.20 148 VAL A O 1
ATOM 946 N N . HIS A 1 150 ? -14.637 38.489 3.130 1.00 19.84 149 HIS A N 1
ATOM 947 C CA . HIS A 1 150 ? -14.249 37.072 2.978 1.00 21.35 149 HIS A CA 1
ATOM 948 C C . HIS A 1 150 ? -15.389 36.249 2.368 1.00 20.91 149 HIS A C 1
ATOM 949 O O . HIS A 1 150 ? -15.181 35.512 1.396 1.00 18.48 149 HIS A O 1
ATOM 956 N N . GLU A 1 151 ? -16.578 36.331 2.965 1.00 18.52 150 GLU A N 1
ATOM 957 C CA . GLU A 1 151 ? -17.709 35.543 2.488 1.00 20.95 150 GLU A CA 1
ATOM 958 C C . GLU A 1 151 ? -18.215 36.011 1.108 1.00 20.29 150 GLU A C 1
ATOM 959 O O . GLU A 1 151 ? -18.536 35.176 0.246 1.00 21.53 150 GLU A O 1
ATOM 965 N N . VAL A 1 152 ? -18.196 37.316 0.871 1.00 20.68 151 VAL A N 1
ATOM 966 C CA . VAL A 1 152 ? -18.513 37.826 -0.470 1.00 20.00 151 VAL A CA 1
ATOM 967 C C . VAL A 1 152 ? -17.553 37.261 -1.504 1.00 21.30 151 VAL A C 1
ATOM 968 O O . VAL A 1 152 ? -17.979 36.815 -2.588 1.00 21.48 151 VAL A O 1
ATOM 972 N N . ALA A 1 153 ? -16.263 37.260 -1.183 1.00 19.31 152 ALA A N 1
ATOM 973 C CA . ALA A 1 153 ? -15.268 36.705 -2.091 1.00 19.38 152 ALA A CA 1
ATOM 974 C C . ALA A 1 153 ? -15.597 35.260 -2.487 1.00 19.53 152 ALA A C 1
ATOM 975 O O . ALA A 1 153 ? -15.502 34.893 -3.688 1.00 20.92 152 ALA A O 1
ATOM 977 N N . HIS A 1 154 ? -16.012 34.438 -1.523 1.00 19.43 153 HIS A N 1
ATOM 978 C CA . HIS A 1 154 ? -16.390 33.076 -1.861 1.00 20.30 153 HIS A CA 1
ATOM 979 C C . HIS A 1 154 ? -17.580 33.090 -2.847 1.00 21.01 153 HIS A C 1
ATOM 980 O O . HIS A 1 154 ? -17.610 32.308 -3.787 1.00 20.70 153 HIS A O 1
ATOM 987 N N . LYS A 1 155 ? -18.564 33.958 -2.629 1.00 21.99 154 LYS A N 1
ATOM 988 C CA . LYS A 1 155 ? -19.694 34.047 -3.581 1.00 21.63 154 LYS A CA 1
ATOM 989 C C . LYS A 1 155 ? -19.258 34.536 -4.977 1.00 23.62 154 LYS A C 1
ATOM 990 O O . LYS A 1 155 ? -19.802 34.088 -6.011 1.00 24.22 154 LYS A O 1
ATOM 996 N N . LEU A 1 156 ? -18.262 35.426 -5.035 1.00 21.11 155 LEU A N 1
ATOM 997 C CA . LEU A 1 156 ? -17.757 35.874 -6.332 1.00 21.55 155 LEU A CA 1
ATOM 998 C C . LEU A 1 156 ? -17.037 34.746 -7.054 1.00 23.07 155 LEU A C 1
ATOM 999 O O . LEU A 1 156 ? -17.158 34.616 -8.244 1.00 24.29 155 LEU A O 1
ATOM 1004 N N . ASP A 1 157 ? -16.294 33.934 -6.305 1.00 23.29 156 ASP A N 1
ATOM 1005 C CA . ASP A 1 157 ? -15.551 32.772 -6.808 1.00 22.29 156 ASP A CA 1
ATOM 1006 C C . ASP A 1 157 ? -16.524 31.774 -7.436 1.00 24.62 156 ASP A C 1
ATOM 1007 O O . ASP A 1 157 ? -16.233 31.206 -8.481 1.00 24.53 156 ASP A O 1
ATOM 1012 N N . THR A 1 158 ? -17.667 31.550 -6.791 1.00 25.47 157 THR A N 1
ATOM 1013 C CA . THR A 1 158 ? -18.665 30.565 -7.276 1.00 27.06 157 THR A CA 1
ATOM 1014 C C . THR A 1 158 ? -19.819 31.146 -8.089 1.00 29.32 157 THR A C 1
ATOM 1015 O O . THR A 1 158 ? -20.780 30.435 -8.403 1.00 32.35 157 THR A O 1
ATOM 1019 N N . ARG A 1 159 ? -19.725 32.404 -8.494 1.00 31.15 158 ARG A N 1
ATOM 1020 C CA . ARG A 1 159 ? -20.840 33.021 -9.196 1.00 34.57 158 ARG A CA 1
ATOM 1021 C C . ARG A 1 159 ? -21.084 32.366 -10.551 1.00 38.47 158 ARG A C 1
ATOM 1022 O O . ARG A 1 159 ? -22.236 32.262 -10.960 1.00 42.58 158 ARG A O 1
ATOM 1030 N N . ASN A 1 160 ? -20.019 31.920 -11.224 1.00 41.96 159 ASN A N 1
ATOM 1031 C CA . ASN A 1 160 ? -20.125 31.170 -12.494 1.00 47.08 159 ASN A CA 1
ATOM 1032 C C . ASN A 1 160 ? -21.003 29.909 -12.393 1.00 48.67 159 ASN A C 1
ATOM 1033 O O . ASN A 1 160 ? -21.448 29.372 -13.404 1.00 49.56 159 ASN A O 1
ATOM 1035 N N . GLY A 1 161 ? -21.270 29.466 -11.166 1.00 48.60 160 GLY A N 1
ATOM 1036 C CA . GLY A 1 161 ? -21.836 28.162 -10.921 1.00 47.13 160 GLY A CA 1
ATOM 1037 C C . GLY A 1 161 ? -20.695 27.172 -10.773 1.00 46.14 160 GLY A C 1
ATOM 1038 O O . GLY A 1 161 ? -20.938 26.002 -10.555 1.00 48.67 160 GLY A O 1
ATOM 1039 N N . ASP A 1 162 ? -19.446 27.627 -10.886 1.00 44.05 161 ASP A N 1
ATOM 1040 C CA . ASP A 1 162 ? -18.303 26.720 -10.780 1.00 43.40 161 ASP A CA 1
ATOM 1041 C C . ASP A 1 162 ? -18.021 26.428 -9.307 1.00 42.09 161 ASP A C 1
ATOM 1042 O O . ASP A 1 162 ? -18.494 27.146 -8.431 1.00 39.72 161 ASP A O 1
ATOM 1044 N N . ARG A 1 163 ? -17.267 25.365 -9.043 1.00 41.53 162 ARG A N 1
ATOM 1045 C CA . ARG A 1 163 ? -16.801 25.065 -7.698 1.00 41.02 162 ARG A CA 1
ATOM 1046 C C . ARG A 1 163 ? -15.776 26.145 -7.304 1.00 36.60 162 ARG A C 1
ATOM 1047 O O . ARG A 1 163 ? -15.101 26.724 -8.156 1.00 39.24 162 ARG A O 1
ATOM 1049 N N . ALA A 1 164 ? -15.710 26.442 -6.018 1.00 33.10 163 ALA A N 1
ATOM 1050 C CA . ALA A 1 164 ? -14.782 27.454 -5.492 1.00 31.02 163 ALA A CA 1
ATOM 1051 C C . ALA A 1 164 ? -13.331 27.106 -5.851 1.00 28.14 163 ALA A C 1
ATOM 1052 O O . ALA A 1 164 ? -12.838 26.082 -5.444 1.00 33.00 163 ALA A O 1
ATOM 1054 N N . SER A 1 165 ? -12.655 27.944 -6.624 1.00 25.86 164 SER A N 1
ATOM 1055 C CA . SER A 1 165 ? -11.286 27.647 -7.085 1.00 24.57 164 SER A CA 1
ATOM 1056 C C . SER A 1 165 ? -10.281 28.766 -6.823 1.00 24.14 164 SER A C 1
ATOM 1057 O O . SER A 1 165 ? -9.138 28.684 -7.249 1.00 25.39 164 SER A O 1
ATOM 1060 N N . GLY A 1 166 ? -10.696 29.816 -6.124 1.00 24.32 165 GLY A N 1
ATOM 1061 C CA . GLY A 1 166 ? -9.908 31.034 -6.049 1.00 24.14 165 GLY A CA 1
ATOM 1062 C C . GLY A 1 166 ? -9.939 31.902 -7.303 1.00 24.19 165 GLY A C 1
ATOM 1063 O O . GLY A 1 166 ? -9.188 32.866 -7.390 1.00 25.10 165 GLY A O 1
ATOM 1064 N N . VAL A 1 167 ? -10.774 31.557 -8.286 1.00 23.79 166 VAL A N 1
ATOM 1065 C CA . VAL A 1 167 ? -10.897 32.344 -9.518 1.00 22.51 166 VAL A CA 1
ATOM 1066 C C . VAL A 1 167 ? -12.355 32.791 -9.693 1.00 22.40 166 VAL A C 1
ATOM 1067 O O . VAL A 1 167 ? -13.246 31.975 -9.879 1.00 20.62 166 VAL A O 1
ATOM 1071 N N . PRO A 1 168 ? -12.610 34.094 -9.586 1.00 20.21 167 PRO A N 1
ATOM 1072 C CA . PRO A 1 168 ? -13.931 34.603 -9.834 1.00 21.39 167 PRO A CA 1
ATOM 1073 C C . PRO A 1 168 ? -14.216 34.696 -11.337 1.00 21.94 167 PRO A C 1
ATOM 1074 O O . PRO A 1 168 ? -13.416 34.254 -12.160 1.00 22.10 167 PRO A O 1
ATOM 1078 N N . LEU A 1 169 ? -15.358 35.263 -11.674 1.00 21.64 168 LEU A N 1
ATOM 1079 C CA . LEU A 1 169 ? -15.799 35.369 -13.050 1.00 23.87 168 LEU A CA 1
ATOM 1080 C C . LEU A 1 169 ? -14.931 36.348 -13.831 1.00 24.56 168 LEU A C 1
ATOM 1081 O O . LEU A 1 169 ? -15.071 37.566 -13.698 1.00 25.79 168 LEU A O 1
ATOM 1086 N N . ILE A 1 170 ? -14.020 35.790 -14.627 1.00 24.20 169 ILE A N 1
ATOM 1087 C CA . ILE A 1 170 ? -13.090 36.549 -15.443 1.00 26.02 169 ILE A CA 1
ATOM 1088 C C . ILE A 1 170 ? -13.052 35.927 -16.866 1.00 27.41 169 ILE A C 1
ATOM 1089 O O . ILE A 1 170 ? -13.504 34.795 -17.062 1.00 26.11 169 ILE A O 1
ATOM 1094 N N . PRO A 1 171 ? -12.531 36.667 -17.858 1.00 27.68 170 PRO A N 1
ATOM 1095 C CA . PRO A 1 171 ? -12.466 36.095 -19.208 1.00 25.78 170 PRO A CA 1
ATOM 1096 C C . PRO A 1 171 ? -11.592 34.850 -19.250 1.00 25.04 170 PRO A C 1
ATOM 1097 O O . PRO A 1 171 ? -10.592 34.762 -18.534 1.00 19.05 170 PRO A O 1
ATOM 1101 N N . LEU A 1 172 ? -11.959 33.900 -20.110 1.00 25.65 171 LEU A N 1
ATOM 1102 C CA . LEU A 1 172 ? -11.302 32.587 -20.129 1.00 25.88 171 LEU A CA 1
ATOM 1103 C C . LEU A 1 172 ? -9.799 32.715 -20.345 1.00 23.32 171 LEU A C 1
ATOM 1104 O O . LEU A 1 172 ? -9.024 32.052 -19.670 1.00 27.46 171 LEU A O 1
ATOM 1109 N N . ARG A 1 173 ? -9.379 33.608 -21.230 1.00 23.70 172 ARG A N 1
ATOM 1110 C CA . ARG A 1 173 ? -7.963 33.764 -21.541 1.00 23.85 172 ARG A CA 1
ATOM 1111 C C . ARG A 1 173 ? -7.110 34.207 -20.356 1.00 24.51 172 ARG A C 1
ATOM 1112 O O . ARG A 1 173 ? -5.887 34.073 -20.394 1.00 24.82 172 ARG A O 1
ATOM 1120 N N . GLU A 1 174 ? -7.738 34.759 -19.324 1.00 25.83 173 GLU A N 1
ATOM 1121 C CA . GLU A 1 174 ? -7.018 35.193 -18.118 1.00 25.80 173 GLU A CA 1
ATOM 1122 C C . GLU A 1 174 ? -6.875 34.138 -17.014 1.00 26.68 173 GLU A C 1
ATOM 1123 O O . GLU A 1 174 ? -6.123 34.347 -16.046 1.00 25.01 173 GLU A O 1
ATOM 1129 N N . VAL A 1 175 ? -7.57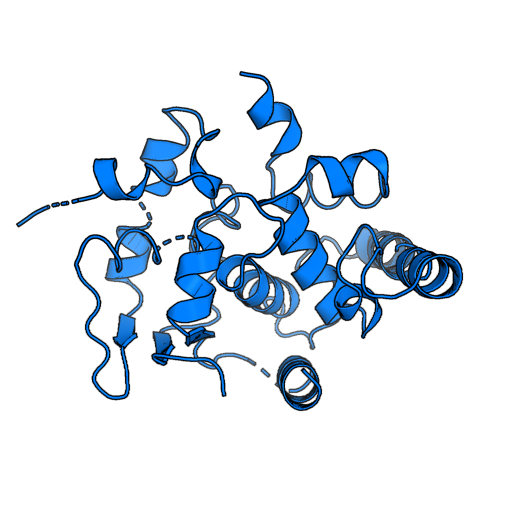6 33.019 -17.146 1.00 25.61 174 VAL A N 1
ATOM 1130 C CA . VAL A 1 175 ? -7.682 32.070 -16.036 1.00 26.69 174 VAL A CA 1
ATOM 1131 C C . VAL A 1 175 ? -6.356 31.409 -15.708 1.00 29.65 174 VAL A C 1
ATOM 1132 O O . VAL A 1 175 ? -5.978 31.294 -14.531 1.00 29.89 174 VAL A O 1
ATOM 1136 N N . ALA A 1 176 ? -5.632 31.010 -16.746 1.00 26.93 175 ALA A N 1
ATOM 1137 C CA . ALA A 1 176 ? -4.326 30.405 -16.563 1.00 27.25 175 ALA A CA 1
ATOM 1138 C C . ALA A 1 176 ? -3.387 31.328 -15.790 1.00 26.81 175 ALA A C 1
ATOM 1139 O O . ALA A 1 176 ? -2.725 30.907 -14.838 1.00 28.67 175 ALA A O 1
ATOM 1141 N N . GLY A 1 177 ? -3.336 32.587 -16.202 1.00 26.75 176 GLY A N 1
ATOM 1142 C CA . GLY A 1 177 ? -2.452 33.566 -15.588 1.00 25.83 176 GLY A CA 1
ATOM 1143 C C . GLY A 1 177 ? -2.893 33.941 -14.177 1.00 25.85 176 GLY A C 1
ATOM 1144 O O . GLY A 1 177 ? -2.042 34.153 -13.282 1.00 25.87 176 GLY A O 1
ATOM 1145 N N . TRP A 1 178 ? -4.209 34.057 -13.987 1.00 25.83 177 TRP A N 1
ATOM 1146 C CA . TRP A 1 178 ? -4.761 34.278 -12.651 1.00 24.87 177 TRP A CA 1
ATOM 1147 C C . TRP A 1 178 ? -4.347 33.132 -11.722 1.00 23.95 177 TRP A C 1
ATOM 1148 O O . TRP A 1 178 ? -3.791 33.364 -10.652 1.00 22.01 177 TRP A O 1
ATOM 1159 N N . GLU A 1 179 ? -4.594 31.893 -12.138 1.00 25.40 178 GLU A N 1
ATOM 1160 C CA . GLU A 1 179 ? -4.235 30.754 -11.298 1.00 27.76 178 GLU A CA 1
ATOM 1161 C C . GLU A 1 179 ? -2.745 30.679 -11.029 1.00 28.73 178 GLU A C 1
ATOM 1162 O O . GLU A 1 179 ? -2.329 30.323 -9.922 1.00 29.91 178 GLU A O 1
ATOM 1168 N N . HIS A 1 180 ? -1.946 31.025 -12.033 1.00 29.42 179 HIS A N 1
ATOM 1169 C CA . HIS A 1 180 ? -0.515 31.073 -11.863 1.00 29.44 179 HIS A CA 1
ATOM 1170 C C . HIS A 1 180 ? -0.140 32.033 -10.745 1.00 30.02 179 HIS A C 1
ATOM 1171 O O . HIS A 1 180 ? 0.640 31.663 -9.858 1.00 29.77 179 HIS A O 1
ATOM 1178 N N . ASP A 1 181 ? -0.694 33.249 -10.785 1.00 29.10 180 ASP A N 1
ATOM 1179 C CA . ASP A 1 181 ? -0.299 34.307 -9.844 1.00 28.44 180 ASP A CA 1
ATOM 1180 C C . ASP A 1 181 ? -0.844 34.024 -8.451 1.00 28.15 180 ASP A C 1
ATOM 1181 O O . ASP A 1 181 ? -0.166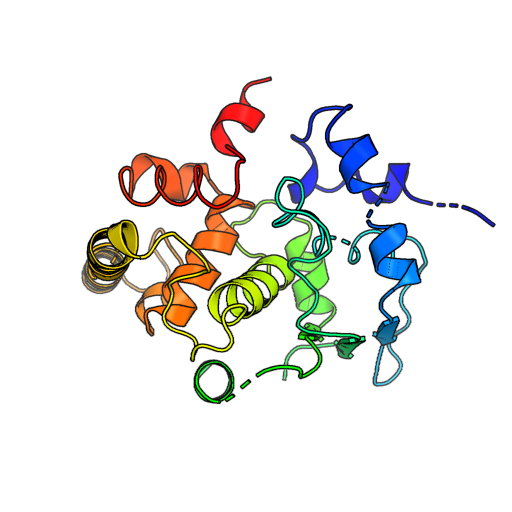 34.317 -7.453 1.00 27.57 180 ASP A O 1
ATOM 1186 N N . LEU A 1 182 ? -2.035 33.415 -8.398 1.00 27.49 181 LEU A N 1
ATOM 1187 C CA . LEU A 1 182 ? -2.672 33.051 -7.141 1.00 26.37 181 LEU A CA 1
ATOM 1188 C C . LEU A 1 182 ? -1.882 31.959 -6.439 1.00 28.67 181 LEU A C 1
ATOM 1189 O O . LEU A 1 182 ? -1.553 32.089 -5.261 1.00 26.73 181 LEU A O 1
ATOM 1194 N N . HIS A 1 183 ? -1.572 30.887 -7.164 1.00 28.39 182 HIS A N 1
ATOM 1195 C CA . HIS A 1 183 ? -0.784 29.788 -6.611 1.00 29.18 182 HIS A CA 1
ATOM 1196 C C . HIS A 1 183 ? 0.637 30.189 -6.214 1.00 27.72 182 HIS A C 1
ATOM 1197 O O . HIS A 1 183 ? 1.176 29.674 -5.237 1.00 29.40 182 HIS A O 1
ATOM 1204 N N . ALA A 1 184 ? 1.242 31.095 -6.961 1.00 26.72 183 ALA A N 1
ATOM 1205 C CA . ALA A 1 184 ? 2.566 31.609 -6.600 1.00 26.90 183 ALA A CA 1
ATOM 1206 C C . ALA A 1 184 ? 2.491 32.396 -5.290 1.00 27.88 183 ALA A C 1
ATOM 1207 O O . ALA A 1 184 ? 3.391 32.302 -4.444 1.00 28.49 183 ALA A O 1
ATOM 1209 N N . ALA A 1 185 ? 1.415 33.162 -5.116 1.00 27.29 184 ALA A N 1
ATOM 1210 C CA . ALA A 1 185 ? 1.233 33.930 -3.882 1.00 27.62 184 ALA A CA 1
ATOM 1211 C C . ALA A 1 185 ? 1.010 32.999 -2.698 1.00 28.96 184 ALA A C 1
ATOM 1212 O O . ALA A 1 185 ? 1.550 33.229 -1.616 1.00 28.50 184 ALA A O 1
ATOM 1222 N N . ASN A 1 187 ? 2.141 29.884 -2.353 1.00 30.37 186 ASN A N 1
ATOM 1223 C CA . ASN A 1 187 ? 3.445 29.318 -2.013 1.00 32.00 186 ASN A CA 1
ATOM 1224 C C . ASN A 1 187 ? 4.347 30.338 -1.326 1.00 29.67 186 ASN A C 1
ATOM 1225 O O . ASN A 1 187 ? 5.063 29.998 -0.388 1.00 32.20 186 ASN A O 1
ATOM 1230 N N . ASN A 1 188 ? 4.296 31.583 -1.787 1.00 27.82 187 ASN A N 1
ATOM 1231 C CA . ASN A 1 188 ? 5.038 32.679 -1.149 1.00 27.00 187 ASN A CA 1
ATOM 1232 C C . ASN A 1 188 ? 4.604 32.878 0.312 1.00 25.37 187 ASN A C 1
ATOM 1233 O O . ASN A 1 188 ? 5.446 33.120 1.181 1.00 25.42 187 ASN A O 1
ATOM 1238 N N . ILE A 1 189 ? 3.299 32.780 0.580 1.00 23.44 188 ILE A N 1
ATOM 1239 C CA . ILE A 1 189 ? 2.768 32.859 1.948 1.00 23.04 188 ILE A CA 1
ATOM 1240 C C . ILE A 1 189 ? 3.260 31.650 2.755 1.00 24.37 188 ILE A C 1
ATOM 1241 O O . ILE A 1 189 ? 3.757 31.800 3.873 1.00 21.82 188 ILE A O 1
ATOM 1246 N N . GLN A 1 190 ? 3.196 30.457 2.174 1.00 24.43 189 GLN A N 1
ATOM 1247 C CA . GLN A 1 190 ? 3.722 29.290 2.886 1.00 26.26 189 GLN A CA 1
ATOM 1248 C C . GLN A 1 190 ? 5.211 29.429 3.203 1.00 25.65 189 GLN A C 1
ATOM 1249 O O . GLN A 1 190 ? 5.655 29.063 4.305 1.00 27.40 189 GLN A O 1
ATOM 1255 N N . ASP A 1 191 ? 5.982 29.983 2.267 1.00 26.38 190 ASP A N 1
ATOM 1256 C CA . ASP A 1 191 ? 7.423 30.167 2.489 1.00 27.07 190 ASP A CA 1
ATOM 1257 C C . ASP A 1 191 ? 7.675 31.085 3.671 1.00 24.98 190 ASP A C 1
ATOM 1258 O O . ASP A 1 191 ? 8.544 30.819 4.489 1.00 23.73 190 ASP A O 1
ATOM 1263 N N . GLU A 1 192 ? 6.906 32.161 3.760 1.00 23.80 191 GLU A N 1
ATOM 1264 C CA . GLU A 1 192 ? 7.011 33.072 4.898 1.00 23.19 191 GLU A CA 1
ATOM 1265 C C . GLU A 1 192 ? 6.609 32.371 6.189 1.00 22.05 191 GLU A C 1
ATOM 1266 O O . GLU A 1 192 ? 7.255 32.538 7.226 1.00 21.82 191 GLU A O 1
ATOM 1272 N N . ILE A 1 193 ? 5.553 31.577 6.150 1.00 23.19 192 ILE A N 1
ATOM 1273 C CA . ILE A 1 193 ? 5.153 30.865 7.358 1.00 23.09 192 ILE A CA 1
ATOM 1274 C C . ILE A 1 193 ? 6.278 29.943 7.814 1.00 21.99 192 ILE A C 1
ATOM 1275 O O . ILE A 1 193 ? 6.628 29.904 8.991 1.00 22.32 192 ILE A O 1
ATOM 1280 N N . ASP A 1 194 ? 6.907 29.259 6.866 1.00 22.88 193 ASP A N 1
ATOM 1281 C CA . ASP A 1 194 ? 7.977 28.340 7.202 1.00 22.39 193 ASP A CA 1
ATOM 1282 C C . ASP A 1 194 ? 9.196 29.078 7.783 1.00 22.38 193 ASP A C 1
ATOM 1283 O O . ASP A 1 194 ? 9.921 28.523 8.597 1.00 24.15 193 ASP A O 1
ATOM 1288 N N . LEU A 1 195 ? 9.407 30.318 7.358 1.00 20.44 194 LEU A N 1
ATOM 1289 C CA . LEU A 1 195 ? 10.571 31.115 7.781 1.00 20.21 194 LEU A CA 1
ATOM 1290 C C . LEU A 1 195 ? 10.367 31.851 9.107 1.00 19.64 194 LEU A C 1
ATOM 1291 O O . LEU A 1 195 ? 11.197 31.746 10.012 1.00 17.76 194 LEU A O 1
ATOM 1296 N N . VAL A 1 196 ? 9.272 32.597 9.228 1.00 20.41 195 VAL A N 1
ATOM 1297 C CA . VAL A 1 196 ? 9.056 33.458 10.407 1.00 22.58 195 VAL A CA 1
ATOM 1298 C C . VAL A 1 196 ? 8.047 32.917 11.423 1.00 23.65 195 VAL A C 1
ATOM 1299 O O . VAL A 1 196 ? 7.969 33.450 12.526 1.00 25.86 195 VAL A O 1
ATOM 1303 N N . GLY A 1 197 ? 7.299 31.866 11.083 1.00 24.74 196 GLY A N 1
ATOM 1304 C CA . GLY A 1 197 ? 6.218 31.364 11.954 1.00 26.18 196 GLY A CA 1
ATOM 1305 C C . GLY A 1 197 ? 4.847 31.946 11.602 1.00 30.92 196 GLY A C 1
ATOM 1306 O O . GLY A 1 197 ? 4.752 33.040 11.029 1.00 31.83 196 GLY A O 1
ATOM 1307 N N . GLU A 1 198 ? 3.773 31.232 11.947 1.00 32.74 197 GLU A N 1
ATOM 1308 C CA . GLU A 1 198 ? 2.419 31.713 11.662 1.00 36.64 197 GLU A CA 1
ATOM 1309 C C . GLU A 1 198 ? 2.081 33.060 12.282 1.00 35.87 197 GLU A C 1
ATOM 1310 O O . GLU A 1 198 ? 1.529 33.916 11.601 1.00 37.02 197 GLU A O 1
ATOM 1316 N N . SER A 1 199 ? 2.404 33.247 13.559 1.00 37.66 198 SER A N 1
ATOM 1317 C CA A SER A 1 199 ? 2.066 34.483 14.277 0.50 38.36 198 SER A CA 1
ATOM 1318 C CA B SER A 1 199 ? 2.047 34.477 14.267 0.50 38.25 198 SER A CA 1
ATOM 1319 C C . SER A 1 199 ? 2.623 35.744 13.608 1.00 39.01 198 SER A C 1
ATOM 1320 O O . SER A 1 199 ? 1.944 36.774 13.529 1.00 40.36 198 SER A O 1
ATOM 1325 N N . ALA A 1 200 ? 3.858 35.677 13.117 1.00 36.98 199 ALA A N 1
ATOM 1326 C CA . ALA A 1 200 ? 4.508 36.857 12.535 1.00 35.33 199 ALA A CA 1
ATOM 1327 C C . ALA A 1 200 ? 4.289 37.041 11.032 1.00 31.86 199 ALA A C 1
ATOM 1328 O O . ALA A 1 200 ? 4.745 38.026 10.454 1.00 31.40 199 ALA A O 1
ATOM 1330 N N . ALA A 1 201 ? 3.617 36.100 10.386 1.00 34.04 200 ALA A N 1
ATOM 1331 C CA . ALA A 1 201 ? 3.462 36.165 8.935 1.00 34.22 200 ALA A CA 1
ATOM 1332 C C . ALA A 1 201 ? 2.656 37.411 8.447 1.00 36.23 200 ALA A C 1
ATOM 1333 O O . ALA A 1 201 ? 1.667 37.788 9.049 1.00 34.03 200 ALA A O 1
ATOM 1335 N N . SER A 1 202 ? 3.116 38.028 7.355 1.00 38.28 201 SER A N 1
ATOM 1336 C CA . SER A 1 202 ? 2.542 39.275 6.813 1.00 39.74 201 SER A CA 1
ATOM 1337 C C . SER A 1 202 ? 1.082 39.124 6.376 1.00 39.22 201 SER A C 1
ATOM 1338 O O . SER A 1 202 ? 0.275 40.016 6.591 1.00 38.07 201 SER A O 1
ATOM 1341 N N . ILE A 1 203 ? 0.772 38.004 5.736 1.00 39.51 202 ILE A N 1
ATOM 1342 C CA . ILE A 1 203 ? -0.607 37.681 5.338 1.00 38.98 202 ILE A CA 1
ATOM 1343 C C . ILE A 1 203 ? -1.041 36.506 6.205 1.00 37.65 202 ILE A C 1
ATOM 1344 O O . ILE A 1 203 ? -0.309 35.546 6.369 1.00 36.57 202 ILE A O 1
ATOM 1349 N N . ASP A 1 204 ? -2.221 36.606 6.788 1.00 38.47 203 ASP A N 1
ATOM 1350 C CA . ASP A 1 204 ? -2.765 35.517 7.584 1.00 38.11 203 ASP A CA 1
ATOM 1351 C C . ASP A 1 204 ? -2.502 34.148 6.939 1.00 38.81 203 ASP A C 1
ATOM 1352 O O . ASP A 1 204 ? -2.755 33.941 5.740 1.00 37.71 203 ASP A O 1
ATOM 1357 N N . ALA A 1 205 ? -2.003 33.218 7.754 1.00 38.79 204 ALA A N 1
ATOM 1358 C CA . ALA A 1 205 ? -1.584 31.886 7.318 1.00 38.38 204 ALA A CA 1
ATOM 1359 C C . ALA A 1 205 ? -2.707 31.075 6.706 1.00 37.08 204 ALA A C 1
ATOM 1360 O O . ALA A 1 205 ? -2.479 30.150 5.906 1.00 32.48 204 ALA A O 1
ATOM 1362 N N . TYR A 1 206 ? -3.930 31.397 7.090 1.00 36.83 205 TYR A N 1
ATOM 1363 C CA . TYR A 1 206 ? -5.082 30.721 6.496 1.00 36.52 205 TYR A CA 1
ATOM 1364 C C . TYR A 1 206 ? -5.125 30.826 4.939 1.00 34.50 205 TYR A C 1
ATOM 1365 O O . TYR A 1 206 ? -5.529 29.889 4.273 1.00 34.69 205 TYR A O 1
ATOM 1374 N N . ALA A 1 207 ? -4.663 31.944 4.376 1.00 33.77 206 ALA A N 1
ATOM 1375 C CA . ALA A 1 207 ? -4.518 32.107 2.910 1.00 32.56 206 ALA A CA 1
ATOM 1376 C C . ALA A 1 207 ? -3.773 30.955 2.202 1.00 33.28 206 ALA A C 1
ATOM 1377 O O . ALA A 1 207 ? -4.035 30.683 1.031 1.00 33.38 206 ALA A O 1
ATOM 1379 N N . ALA A 1 208 ? -2.849 30.275 2.885 1.00 31.50 207 ALA A N 1
ATOM 1380 C CA . ALA A 1 208 ? -2.096 29.197 2.233 1.00 32.45 207 ALA A CA 1
ATOM 1381 C C . ALA A 1 208 ? -2.877 27.871 2.244 1.00 33.49 207 ALA A C 1
ATOM 1382 O O . ALA A 1 208 ? -2.435 26.894 1.657 1.00 32.51 207 ALA A O 1
ATOM 1384 N N . THR A 1 209 ? -4.054 27.863 2.871 1.00 36.47 208 THR A N 1
ATOM 1385 C CA . THR A 1 209 ? -4.885 26.654 3.001 1.00 38.51 208 THR A CA 1
ATOM 1386 C C . THR A 1 209 ? -5.201 25.993 1.658 1.00 37.67 208 THR A C 1
ATOM 1387 O O . THR A 1 209 ? -5.041 24.788 1.475 1.00 38.40 208 THR A O 1
ATOM 1391 N N . ASP A 1 210 ? -5.690 26.804 0.734 1.00 34.17 209 ASP A N 1
ATOM 1392 C CA . ASP A 1 210 ? -6.181 26.338 -0.549 1.00 32.51 209 ASP A CA 1
ATOM 1393 C C . ASP A 1 210 ? -6.527 27.573 -1.394 1.00 27.85 209 ASP A C 1
ATOM 1394 O O . ASP A 1 210 ? -6.639 28.663 -0.850 1.00 23.92 209 ASP A O 1
ATOM 1399 N N . PRO A 1 211 ? -6.647 27.415 -2.722 1.00 27.75 210 PRO A N 1
ATOM 1400 C CA . PRO A 1 211 ? -6.792 28.599 -3.557 1.00 26.38 210 PRO A CA 1
ATOM 1401 C C . PRO A 1 211 ? -8.061 29.388 -3.263 1.00 22.65 210 PRO A C 1
ATOM 1402 O O . PRO A 1 211 ? -8.027 30.594 -3.313 1.00 22.62 210 PRO A O 1
ATOM 1406 N N . ALA A 1 212 ? -9.170 28.720 -2.958 1.00 23.43 211 ALA A N 1
ATOM 1407 C CA . ALA A 1 212 ? -10.404 29.445 -2.636 1.00 23.82 211 ALA A CA 1
ATOM 1408 C C . ALA A 1 212 ? -10.203 30.327 -1.414 1.00 23.28 211 ALA A C 1
ATOM 1409 O O . ALA A 1 212 ? -10.670 31.473 -1.388 1.00 21.68 211 ALA A O 1
ATOM 1411 N N . GLU A 1 213 ? -9.532 29.792 -0.389 1.00 22.25 212 GLU A N 1
ATOM 1412 C CA . GLU A 1 213 ? -9.275 30.572 0.835 1.00 22.64 212 GLU A CA 1
ATOM 1413 C C . GLU A 1 213 ? -8.248 31.652 0.562 1.00 20.55 212 GLU A C 1
ATOM 1414 O O . GLU A 1 213 ? -8.331 32.760 1.119 1.00 19.79 212 GLU A O 1
ATOM 1420 N N . CYS A 1 214 ? -7.277 31.364 -0.306 1.00 22.22 213 CYS A N 1
ATOM 1421 C CA . CYS A 1 214 ? -6.304 32.401 -0.665 1.00 22.04 213 CYS A CA 1
ATOM 1422 C C . CYS A 1 214 ? -6.997 33.610 -1.302 1.00 21.77 213 CYS A C 1
ATOM 1423 O O . CYS A 1 214 ? -6.727 34.767 -0.948 1.00 21.60 213 CYS A O 1
ATOM 1426 N N . PHE A 1 215 ? -7.900 33.358 -2.236 1.00 22.72 214 PHE A N 1
ATOM 1427 C CA . PHE A 1 215 ? -8.634 34.475 -2.863 1.00 21.67 214 PHE A CA 1
ATOM 1428 C C . PHE A 1 215 ? -9.428 35.290 -1.819 1.00 19.61 214 PHE A C 1
ATOM 1429 O O . PHE A 1 215 ? -9.420 36.526 -1.819 1.00 19.03 214 PHE A O 1
ATOM 1437 N N . ALA A 1 216 ? -10.139 34.586 -0.932 1.00 19.65 215 ALA A N 1
ATOM 1438 C CA . ALA A 1 216 ? -10.984 35.237 0.077 1.00 19.50 215 ALA A CA 1
ATOM 1439 C C . ALA A 1 216 ? -10.192 36.025 1.104 1.00 18.15 215 ALA A C 1
ATOM 1440 O O . ALA A 1 216 ? -10.549 37.170 1.426 1.00 19.61 215 ALA A O 1
ATOM 1442 N N 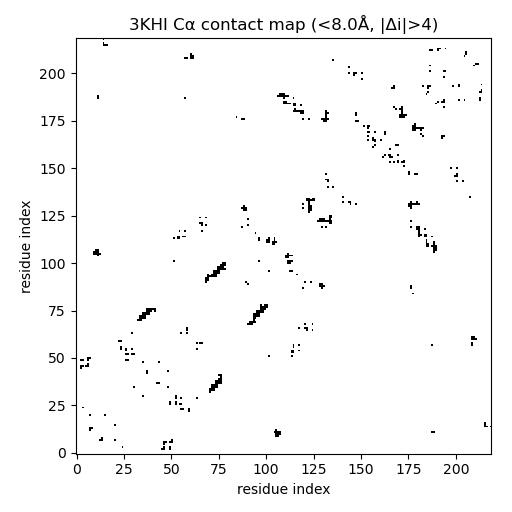. VAL A 1 217 ? -9.099 35.435 1.602 1.00 20.20 216 VAL A N 1
ATOM 1443 C CA . VAL A 1 217 ? -8.235 36.145 2.569 1.00 20.36 216 VAL A CA 1
ATOM 1444 C C . VAL A 1 217 ? -7.557 37.334 1.899 1.00 20.91 216 VAL A C 1
ATOM 1445 O O . VAL A 1 217 ? -7.577 38.428 2.427 1.00 19.13 216 VAL A O 1
ATOM 1449 N N . LEU A 1 218 ? -6.989 37.147 0.711 1.00 21.57 217 LEU A N 1
ATOM 1450 C CA . LEU A 1 218 ? -6.354 38.295 0.045 1.00 20.77 217 LEU A CA 1
ATOM 1451 C C . LEU A 1 218 ? -7.382 39.381 -0.304 1.00 20.13 217 LEU A C 1
ATOM 1452 O O . LEU A 1 218 ? -7.045 40.569 -0.337 1.00 21.20 217 LEU A O 1
ATOM 1457 N N . SER A 1 219 ? -8.636 38.985 -0.550 1.00 20.87 218 SER A N 1
ATOM 1458 C CA . SER A 1 219 ? -9.698 39.984 -0.761 1.00 19.60 218 SER A CA 1
ATOM 1459 C C . SER A 1 219 ? -9.924 40.794 0.530 1.00 19.70 218 SER A C 1
ATOM 1460 O O . SER A 1 219 ? -10.165 42.000 0.477 1.00 20.13 218 SER A O 1
ATOM 1463 N N . GLU A 1 220 ? -9.855 40.146 1.684 1.00 18.78 219 GLU A N 1
ATOM 1464 C CA . GLU A 1 220 ? -9.930 40.872 2.946 1.00 20.00 219 GLU A CA 1
ATOM 1465 C C . GLU A 1 220 ? -8.798 41.922 3.007 1.00 20.46 219 GLU A C 1
ATOM 1466 O O . GLU A 1 220 ? -9.049 43.063 3.345 1.00 22.10 219 GLU A O 1
ATOM 1472 N N . TYR A 1 221 ? -7.568 41.537 2.660 1.00 21.33 220 TYR A N 1
ATOM 1473 C CA . TYR A 1 221 ? -6.428 42.497 2.684 1.00 22.69 220 TYR A CA 1
ATOM 1474 C C . TYR A 1 221 ? -6.613 43.611 1.659 1.00 23.81 220 TYR A C 1
ATOM 1475 O O . TYR A 1 221 ? -6.316 44.796 1.916 1.00 21.97 220 TYR A O 1
ATOM 1484 N N . PHE A 1 222 ? -7.155 43.232 0.501 1.00 22.35 221 PHE A N 1
ATOM 1485 C CA . PHE A 1 222 ? -7.338 44.193 -0.604 1.00 20.70 221 PHE A CA 1
ATOM 1486 C C . PHE A 1 222 ? -8.131 45.408 -0.106 1.00 20.35 221 PHE A C 1
ATOM 1487 O O . PHE A 1 222 ? -7.730 46.542 -0.343 1.00 23.29 221 PHE A O 1
ATOM 1495 N N . PHE A 1 223 ? -9.215 45.156 0.621 1.00 21.05 222 PHE A N 1
ATOM 1496 C CA . PHE A 1 223 ? -10.065 46.200 1.152 1.00 22.26 222 PHE A CA 1
ATOM 1497 C C . PHE A 1 223 ? -9.691 46.759 2.537 1.00 24.12 222 PHE A C 1
ATOM 1498 O O . PHE A 1 223 ? -9.952 47.939 2.806 1.00 25.15 222 PHE A O 1
ATOM 1506 N N . SER A 1 224 ? -9.082 45.954 3.411 1.00 26.10 223 SER A N 1
ATOM 1507 C CA A SER A 1 224 ? -8.837 46.377 4.797 0.33 25.47 223 SER A CA 1
ATOM 1508 C CA B SER A 1 224 ? -8.840 46.386 4.793 0.33 26.37 223 SER A CA 1
ATOM 1509 C CA C SER A 1 224 ? -8.836 46.364 4.796 0.34 26.35 223 SER A CA 1
ATOM 1510 C C . SER A 1 224 ? -7.377 46.720 5.076 1.00 26.82 223 SER A C 1
ATOM 1511 O O . SER A 1 224 ? -7.091 47.531 5.959 1.00 27.36 223 SER A O 1
ATOM 1518 N N . ALA A 1 225 ? -6.454 46.098 4.337 1.00 26.29 224 ALA A N 1
ATOM 1519 C CA . ALA A 1 225 ? -5.015 46.375 4.506 1.00 25.37 224 ALA A CA 1
ATOM 1520 C C . ALA A 1 225 ? -4.233 46.289 3.191 1.00 22.25 224 ALA A C 1
ATOM 1521 O O . ALA A 1 225 ? -3.313 45.508 3.076 1.00 22.66 224 ALA A O 1
ATOM 1523 N N . PRO A 1 226 ? -4.596 47.116 2.182 1.00 23.33 225 PRO A N 1
ATOM 1524 C CA . PRO A 1 226 ? -3.976 47.024 0.865 1.00 23.38 225 PRO A CA 1
ATOM 1525 C C . PRO A 1 226 ? -2.471 47.262 0.895 1.00 26.12 225 PRO A C 1
ATOM 1526 O O . PRO A 1 226 ? -1.735 46.705 0.066 1.00 24.79 225 PRO A O 1
ATOM 1530 N N . GLU A 1 227 ? -2.019 48.077 1.851 1.00 28.34 226 GLU A N 1
ATOM 1531 C CA . GLU A 1 227 ? -0.579 48.318 2.036 1.00 29.35 226 GLU A CA 1
ATOM 1532 C C . GLU A 1 227 ? 0.264 47.036 2.246 1.00 30.95 226 GLU A C 1
ATOM 1533 O O . GLU A 1 227 ? 1.478 47.046 1.941 1.00 33.02 226 GLU A O 1
ATOM 1539 N N . LEU A 1 228 ? -0.349 45.946 2.717 1.00 29.19 227 LEU A N 1
ATOM 1540 C CA . LEU A 1 228 ? 0.362 44.661 2.884 1.00 31.69 227 LEU A CA 1
ATOM 1541 C C . LEU A 1 228 ? 0.309 43.769 1.642 1.00 33.80 227 LEU A C 1
ATOM 1542 O O . LEU A 1 228 ? 1.148 42.864 1.459 1.00 36.58 227 LEU A O 1
ATOM 1547 N N . PHE A 1 229 ? -0.677 44.027 0.7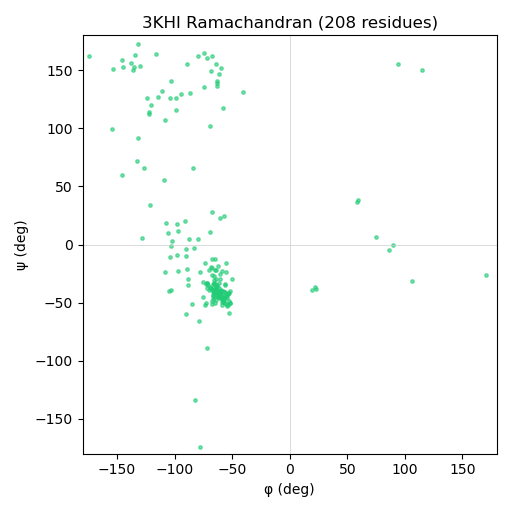87 1.00 28.00 228 PHE A N 1
ATOM 1548 C CA . PHE A 1 229 ? -0.908 43.220 -0.393 1.00 24.70 228 PHE A CA 1
ATOM 1549 C C . PHE A 1 229 ? -0.103 43.801 -1.563 1.00 23.53 228 PHE A C 1
ATOM 1550 O O . PHE A 1 229 ? 0.729 43.109 -2.142 1.00 22.58 228 PHE A O 1
ATOM 1558 N N . ALA A 1 230 ? -0.375 45.055 -1.921 1.00 24.13 229 ALA A N 1
ATOM 1559 C CA . ALA A 1 230 ? 0.123 45.626 -3.184 1.00 26.27 229 ALA A CA 1
ATOM 1560 C C . ALA A 1 230 ? 1.639 45.474 -3.391 1.00 27.38 229 ALA A C 1
ATOM 1561 O O . ALA A 1 230 ? 2.068 44.979 -4.443 1.00 28.22 229 ALA A O 1
ATOM 1563 N N . PRO A 1 231 ? 2.453 45.863 -2.389 1.00 27.47 230 PRO A N 1
ATOM 1564 C CA . PRO A 1 231 ? 3.921 45.695 -2.545 1.00 28.28 230 PRO A CA 1
ATOM 1565 C C . PRO A 1 231 ? 4.376 44.248 -2.609 1.00 28.44 230 PRO A C 1
ATOM 1566 O O . PRO A 1 231 ? 5.393 43.939 -3.219 1.00 29.22 230 PRO A O 1
ATOM 1570 N N . ARG A 1 232 ? 3.618 43.359 -1.996 1.00 28.61 231 ARG A N 1
ATOM 1571 C CA . ARG A 1 232 ? 4.082 42.008 -1.777 1.00 28.32 231 ARG A CA 1
ATOM 1572 C C . ARG A 1 232 ? 3.747 41.109 -2.968 1.00 29.68 231 ARG A C 1
ATOM 1573 O O . ARG A 1 232 ? 4.523 40.216 -3.305 1.00 24.53 231 ARG A O 1
ATOM 1581 N N . PHE A 1 233 ? 2.593 41.356 -3.605 1.00 28.40 232 PHE A N 1
ATOM 1582 C CA . PHE A 1 233 ? 2.145 40.575 -4.769 1.00 28.97 232 PHE A CA 1
ATOM 1583 C C . PHE A 1 233 ? 1.691 41.519 -5.880 1.00 28.71 232 PHE A C 1
ATOM 1584 O O . PHE A 1 233 ? 0.484 41.632 -6.165 1.00 29.72 232 PHE A O 1
ATOM 1592 N N . PRO A 1 234 ? 2.643 42.196 -6.529 1.00 28.95 233 PRO A N 1
ATOM 1593 C CA . PRO A 1 234 ? 2.271 43.252 -7.481 1.00 27.41 233 PRO A CA 1
ATOM 1594 C C . PRO A 1 234 ? 1.438 42.771 -8.666 1.00 27.23 233 PRO A C 1
ATOM 1595 O O . PRO A 1 234 ? 0.509 43.461 -9.075 1.00 25.11 233 PRO A O 1
ATOM 1599 N N . ALA A 1 235 ? 1.764 41.598 -9.211 1.00 27.74 234 ALA A N 1
ATOM 1600 C CA . ALA A 1 235 ? 1.018 41.059 -10.358 1.00 27.59 234 ALA A CA 1
ATOM 1601 C C . ALA A 1 235 ? -0.427 40.678 -9.957 1.00 25.86 234 ALA A C 1
ATOM 1602 O O . ALA A 1 235 ? -1.398 41.041 -10.628 1.00 23.54 234 ALA A O 1
ATOM 1604 N N . LEU A 1 236 ? -0.559 39.952 -8.855 1.00 25.11 235 LEU A N 1
ATOM 1605 C CA . LEU A 1 236 ? -1.864 39.580 -8.366 1.00 25.56 235 LEU A CA 1
ATOM 1606 C C . LEU A 1 236 ? -2.685 40.823 -7.963 1.00 24.52 235 LEU A C 1
ATOM 1607 O O . LEU A 1 236 ? -3.887 40.908 -8.280 1.00 24.60 235 LEU A O 1
ATOM 1612 N N . TRP A 1 237 ? -2.028 41.787 -7.312 1.00 23.13 236 TRP A N 1
ATOM 1613 C CA . TRP A 1 237 ? -2.650 43.050 -6.954 1.00 23.00 236 TRP A CA 1
ATOM 1614 C C . TRP A 1 237 ? -3.290 43.693 -8.176 1.00 24.82 236 TRP A C 1
ATOM 1615 O O . TRP A 1 237 ? -4.454 44.121 -8.133 1.00 23.89 236 TRP A O 1
ATOM 1626 N N . GLN A 1 238 ? -2.534 43.769 -9.272 1.00 23.40 237 GLN A N 1
ATOM 1627 C CA A GLN A 1 238 ? -3.033 44.368 -10.506 0.50 23.30 237 GLN A CA 1
ATOM 1628 C CA B GLN A 1 238 ? -3.076 44.383 -10.476 0.50 23.19 237 GLN A CA 1
ATOM 1629 C C . GLN A 1 238 ? -4.280 43.592 -10.974 1.00 22.85 237 GLN A C 1
ATOM 1630 O O . GLN A 1 238 ? -5.261 44.183 -11.401 1.00 19.58 237 GLN A O 1
ATOM 1641 N N . ARG A 1 239 ? -4.239 42.259 -10.883 1.00 21.78 238 ARG A N 1
ATOM 1642 C CA . ARG A 1 239 ? -5.391 41.460 -11.292 1.00 21.89 238 ARG A CA 1
ATOM 1643 C C . ARG A 1 239 ? -6.603 41.757 -10.413 1.00 21.86 238 ARG A C 1
ATOM 1644 O O . ARG A 1 239 ? -7.723 41.855 -10.914 1.00 21.42 238 ARG A O 1
ATOM 1652 N N . PHE A 1 240 ? -6.396 41.898 -9.101 1.00 22.07 239 PHE A N 1
ATOM 1653 C CA . PHE A 1 240 ? -7.508 42.242 -8.219 1.00 21.85 239 PHE A CA 1
ATOM 1654 C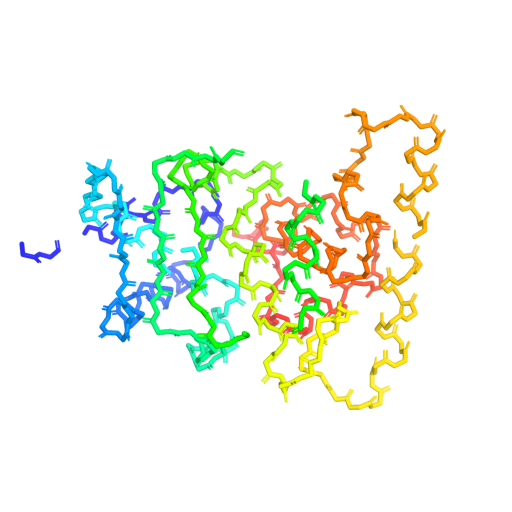 C . PHE A 1 240 ? -8.098 43.616 -8.536 1.00 23.35 239 PHE A C 1
ATOM 1655 O O . PHE A 1 240 ? -9.329 43.775 -8.536 1.00 22.31 239 PHE A O 1
ATOM 1663 N N . CYS A 1 241 ? -7.236 44.608 -8.750 1.00 22.53 240 CYS A N 1
ATOM 1664 C CA . CYS A 1 241 ? -7.695 45.950 -9.123 1.00 22.68 240 CYS A CA 1
ATOM 1665 C C . CYS A 1 241 ? -8.577 45.904 -10.365 1.00 23.06 240 CYS A C 1
ATOM 1666 O O . CYS A 1 241 ? -9.616 46.564 -10.416 1.00 23.43 240 CYS A O 1
ATOM 1669 N N . HIS A 1 242 ? -8.166 45.119 -11.353 1.00 24.49 241 HIS A N 1
ATOM 1670 C CA A HIS A 1 242 ? -8.922 45.033 -12.606 0.70 26.47 241 HIS A CA 1
ATOM 1671 C CA B HIS A 1 242 ? -8.901 45.012 -12.606 0.30 24.72 241 HIS A CA 1
ATOM 1672 C C . HIS A 1 242 ? -10.199 44.230 -12.427 1.00 26.21 241 HIS A C 1
ATOM 1673 O O . HIS A 1 242 ? -11.204 44.530 -13.079 1.00 24.73 241 HIS A O 1
ATOM 1686 N N . PHE A 1 243 ? -10.171 43.214 -11.554 1.00 23.39 242 PHE A N 1
ATOM 1687 C CA . PHE A 1 243 ? -11.378 42.425 -11.308 1.00 22.79 242 PHE A CA 1
ATOM 1688 C C . PHE A 1 243 ? -12.382 43.215 -10.475 1.00 23.01 242 PHE A C 1
ATOM 1689 O O . PHE A 1 243 ? -13.530 43.333 -10.859 1.00 21.80 242 PHE A O 1
ATOM 1697 N N . TYR A 1 244 ? -11.945 43.762 -9.342 1.00 23.81 2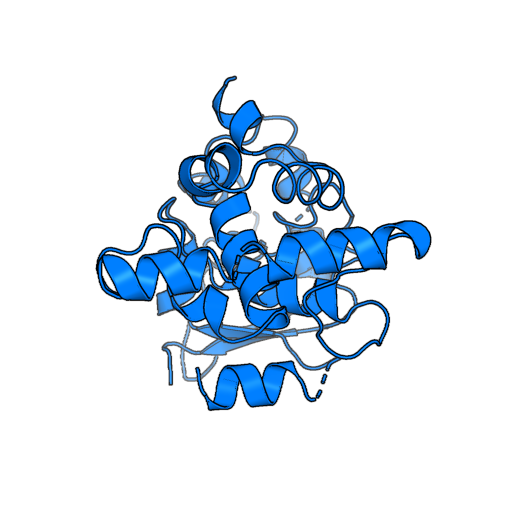43 TYR A N 1
ATOM 1698 C CA . TYR A 1 244 ? -12.846 44.555 -8.475 1.00 21.91 243 TYR A CA 1
ATOM 1699 C C . TYR A 1 244 ? -13.180 45.956 -9.029 1.00 20.07 243 TYR A C 1
ATOM 1700 O O . TYR A 1 244 ? -14.168 46.568 -8.597 1.00 21.84 243 TYR A O 1
ATOM 1709 N N . ARG A 1 245 ? -12.399 46.430 -10.006 1.00 20.86 244 ARG A N 1
ATOM 1710 C CA . ARG A 1 245 ? -12.556 47.785 -10.600 1.00 22.82 244 ARG A CA 1
ATOM 1711 C C . ARG A 1 245 ? -12.433 48.900 -9.541 1.00 21.93 244 ARG A C 1
ATOM 1712 O O . ARG A 1 245 ? -13.122 49.917 -9.587 1.00 20.71 244 ARG A O 1
ATOM 1717 N N . GLN A 1 246 ? -11.538 48.677 -8.589 1.00 22.91 245 GLN A N 1
ATOM 1718 C CA . GLN A 1 246 ? -11.275 49.589 -7.488 1.00 22.73 245 GLN A CA 1
ATOM 1719 C C . GLN A 1 246 ? -9.781 49.496 -7.197 1.00 23.21 245 GLN A C 1
ATOM 1720 O O . GLN A 1 246 ? -9.167 48.461 -7.480 1.00 24.38 245 GLN A O 1
ATOM 1726 N N . ASP A 1 247 ? -9.210 50.573 -6.661 1.00 22.87 246 ASP A N 1
ATOM 1727 C CA . ASP A 1 247 ? -7.801 50.619 -6.235 1.00 23.18 246 ASP A CA 1
ATOM 1728 C C . ASP A 1 247 ? -7.759 51.209 -4.833 1.00 23.29 246 ASP A C 1
ATOM 1729 O O . ASP A 1 247 ? -7.732 52.425 -4.677 1.00 24.08 246 ASP A O 1
ATOM 1734 N N . PRO A 1 248 ? -7.810 50.354 -3.808 1.00 23.34 247 PRO A N 1
ATOM 1735 C CA . PRO A 1 248 ? -7.971 50.888 -2.454 1.00 25.27 247 PRO A CA 1
ATOM 1736 C C . PRO A 1 248 ? -6.752 51.620 -1.940 1.00 30.46 247 PRO A C 1
ATOM 1737 O O . PRO A 1 248 ? -6.867 52.453 -1.033 1.00 30.83 247 PRO A O 1
ATOM 1741 N N . LEU A 1 249 ? -5.600 51.314 -2.524 1.00 33.54 248 LEU A N 1
ATOM 1742 C CA . LEU A 1 249 ? -4.344 51.920 -2.103 1.00 37.18 248 LEU A CA 1
ATOM 1743 C C . LEU A 1 249 ? -4.291 53.345 -2.622 1.00 36.92 248 LEU A C 1
ATOM 1744 O O . LEU A 1 249 ? -3.980 54.264 -1.879 1.00 39.88 248 LEU A O 1
ATOM 1749 N N . ALA A 1 250 ? -4.651 53.520 -3.890 1.00 37.14 249 ALA A N 1
ATOM 1750 C CA . ALA A 1 250 ? -4.743 54.832 -4.520 1.00 34.82 249 ALA A CA 1
ATOM 1751 C C . ALA A 1 250 ? -5.777 55.718 -3.851 1.00 37.62 249 ALA A C 1
ATOM 1752 O O . ALA A 1 250 ? -5.641 56.947 -3.813 1.00 36.39 249 ALA A O 1
ATOM 1754 N N . ARG A 1 251 ? -6.839 55.091 -3.364 1.00 38.88 250 ARG A N 1
ATOM 1755 C CA . ARG A 1 251 ? -7.916 55.777 -2.671 1.00 41.73 250 ARG A CA 1
ATOM 1756 C C . ARG A 1 251 ? -7.412 56.372 -1.341 1.00 44.91 250 ARG A C 1
ATOM 1757 O O . ARG A 1 251 ? -7.857 57.446 -0.927 1.00 45.00 250 ARG A O 1
ATOM 1765 N N . ARG A 1 252 ? -6.461 55.694 -0.701 1.00 49.02 251 ARG A N 1
ATOM 1766 C CA . ARG A 1 252 ? -5.787 56.231 0.482 1.00 53.50 251 ARG A CA 1
ATOM 1767 C C . ARG A 1 252 ? -4.873 57.409 0.173 1.00 56.13 251 ARG A C 1
ATOM 1768 O O . ARG A 1 252 ? -4.107 57.804 1.042 1.00 59.22 251 ARG A O 1
ATOM 1776 N N . ARG A 1 253 ? -4.945 57.963 -1.043 1.00 57.96 252 ARG A N 1
ATOM 1777 C CA . ARG A 1 253 ? -4.078 59.071 -1.472 1.00 58.01 252 ARG A CA 1
ATOM 1778 C C . ARG A 1 253 ? -4.810 60.417 -1.457 1.00 59.91 252 ARG A C 1
ATOM 1779 O O . ARG A 1 253 ? -4.220 61.423 -1.074 1.00 61.45 252 ARG A O 1
ATOM 1781 N N . GLU A 1 254 ? -6.080 60.444 -1.868 1.00 60.93 253 GLU A N 1
ATOM 1782 C CA . GLU A 1 254 ? -6.907 61.661 -1.760 1.00 62.42 253 GLU A CA 1
ATOM 1783 C C . GLU A 1 254 ? -8.121 61.401 -0.876 1.00 63.71 253 GLU A C 1
ATOM 1784 O O . GLU A 1 254 ? -8.020 60.721 0.152 1.00 66.44 253 GLU A O 1
#

InterPro domains:
  IPR010384 MtfA family [PF06167] (19-243)
  IPR010384 MtfA family [PTHR30164] (1-257)
  IPR010384 MtfA family [cd20169] (35-242)
  IPR024079 Metallopeptidase, catalytic domain superfamily [G3DSA:3.40.390.10] (140-265)
  IPR042252 MtfA, N-terminal [G3DSA:1.10.472.150] (15-139)
  IPR057256 MtfA, enterobacterales [MF_01593] (1-265)
  IPR057256 MtfA, enterobacterales [NF011939] (1-263)

Solvent-accessible surface area: 10458 Å² total

Organism: Klebsiella pneumoniae subsp. pneumoniae (strain ATCC 700721 / MGH 78578) (NCBI:txid272620)

B-factor: mean 30.9, std 11.64, range [8.59, 88.17]

Radius of gyration: 16.78 Å; Cα contacts (8 Å, |Δi|>4): 331; chains: 1; bounding box: 49×40×42 Å